Protein AF-0000000077934718 (afdb_homodimer)

InterPro domains:
  IPR017941 Rieske [2Fe-2S] iron-sulphur domain [PF00355] (10-84)
  IPR017941 Rieske [2Fe-2S] iron-sulphur domain [PS51296] (3-107)
  IPR036922 Rieske [2Fe-2S] iron-sulphur domain superfamily [G3DSA:2.102.10.10] (1-110)
  IPR036922 Rieske [2Fe-2S] iron-sulphur domain superfamily [SSF50022] (1-107)
  IPR053457 Sulredoxin-like [NF041174] (2-109)

pLDDT: mean 97.03, std 2.61, range [80.19, 98.81]

Sequence (220 aa):
MVWKRTIMAKALEKAGHASIKVDNSVVFVANIDGKLMGMDGVCSHARCILGELDKASMTVKCPCHHAVFDLNTGKMLEPPYVAPDAPKDKLGLKTIPVRENNGWIEVDVEMVWKRTIMAKALEKAGHASIKVDNSVVFVANIDGKLMGMDGVCSHARCILGELDKASMTVKCPCHHAVFDLNTGKMLEPPYVAPDAPKDKLGLKTIPVRENNGWIEVDVE

Radius of gyration: 16.62 Å; Cα contacts (8 Å, |Δi|>4): 568; chains: 2; bounding box: 41×44×32 Å

Structure (mmCIF, N/CA/C/O backbone):
data_AF-0000000077934718-model_v1
#
loop_
_entity.id
_entity.type
_entity.pdbx_description
1 polymer Sulredoxin
#
loop_
_atom_site.group_PDB
_atom_site.id
_atom_site.type_symbol
_atom_site.label_atom_id
_atom_site.label_alt_id
_atom_site.label_comp_id
_atom_site.label_asym_id
_atom_site.label_entity_id
_atom_site.label_seq_id
_atom_site.pdbx_PDB_ins_code
_atom_site.Cartn_x
_atom_site.Cartn_y
_atom_site.Cartn_z
_atom_site.occupancy
_atom_site.B_iso_or_equiv
_atom_site.auth_seq_id
_atom_site.auth_comp_id
_atom_site.auth_asym_id
_atom_site.auth_atom_id
_atom_site.pdbx_PDB_model_num
ATOM 1 N N . MET A 1 1 ? -19.125 6.918 -10.867 1 80.44 1 MET A N 1
ATOM 2 C CA . MET A 1 1 ? -18.344 5.961 -10.086 1 80.44 1 MET A CA 1
ATOM 3 C C . MET A 1 1 ? -17.547 5.043 -10.992 1 80.44 1 MET A C 1
ATOM 5 O O . MET A 1 1 ? -18.062 4.543 -12 1 80.44 1 MET A O 1
ATOM 9 N N . VAL A 1 2 ? -16.25 5.078 -10.789 1 93.31 2 VAL A N 1
ATOM 10 C CA . VAL A 1 2 ? -15.359 4.191 -11.531 1 93.31 2 VAL A CA 1
ATOM 11 C C . VAL A 1 2 ? -14.758 3.16 -10.578 1 93.31 2 VAL A C 1
ATOM 13 O O . VAL A 1 2 ? -13.797 3.453 -9.867 1 93.31 2 VAL A O 1
ATOM 16 N N . TRP A 1 3 ? -15.484 1.854 -10.531 1 96.31 3 TRP A N 1
ATOM 17 C CA . TRP A 1 3 ? -15.047 0.782 -9.648 1 96.31 3 TRP A CA 1
ATOM 18 C C . TRP A 1 3 ? -13.82 0.07 -10.219 1 96.31 3 TRP A C 1
ATOM 20 O O . TRP A 1 3 ? -13.82 -0.327 -11.383 1 96.31 3 TRP A O 1
ATOM 30 N N . LYS A 1 4 ? -12.836 -0.064 -9.484 1 98 4 LYS A N 1
ATOM 31 C CA . LYS A 1 4 ? -11.617 -0.759 -9.875 1 98 4 LYS A CA 1
ATOM 32 C C . LYS A 1 4 ? -11.336 -1.937 -8.945 1 98 4 LYS A C 1
ATOM 34 O O . LYS A 1 4 ? -11.391 -1.797 -7.723 1 98 4 LYS A O 1
ATOM 39 N N . ARG A 1 5 ? -11.07 -3.152 -9.523 1 97.44 5 ARG A N 1
ATOM 40 C CA . ARG A 1 5 ? -10.711 -4.328 -8.742 1 97.44 5 ARG A CA 1
ATOM 41 C C . ARG A 1 5 ? -9.312 -4.176 -8.141 1 97.44 5 ARG A C 1
ATOM 43 O O . ARG A 1 5 ? -8.406 -3.662 -8.789 1 97.44 5 ARG A O 1
ATOM 50 N N . THR A 1 6 ? -9.234 -4.648 -6.875 1 97.88 6 THR A N 1
ATOM 51 C CA . THR A 1 6 ? -7.945 -4.594 -6.195 1 97.88 6 THR A CA 1
ATOM 52 C C . THR A 1 6 ? -7.504 -5.988 -5.762 1 97.88 6 THR A C 1
ATOM 54 O O . THR A 1 6 ? -7.09 -6.801 -6.594 1 97.88 6 THR A O 1
ATOM 57 N N . ILE A 1 7 ? -7.656 -6.434 -4.52 1 97.69 7 ILE A N 1
ATOM 58 C CA . ILE A 1 7 ? -7.234 -7.738 -4.023 1 97.69 7 ILE A CA 1
ATOM 59 C C . ILE A 1 7 ? -8.461 -8.594 -3.721 1 97.69 7 ILE A C 1
ATOM 61 O O . ILE A 1 7 ? -9.586 -8.094 -3.701 1 97.69 7 ILE A O 1
ATOM 65 N N . MET A 1 8 ? -8.18 -9.828 -3.537 1 97.31 8 MET A N 1
ATOM 66 C CA . MET A 1 8 ? -9.273 -10.719 -3.164 1 97.31 8 MET A CA 1
ATOM 67 C C . MET A 1 8 ? -9.82 -10.359 -1.786 1 97.31 8 MET A C 1
ATOM 69 O O . MET A 1 8 ? -9.062 -9.977 -0.893 1 97.31 8 MET A O 1
ATOM 73 N N . ALA A 1 9 ? -11.047 -10.578 -1.63 1 97.56 9 ALA A N 1
ATOM 74 C CA . ALA A 1 9 ? -11.711 -10.297 -0.361 1 97.56 9 ALA A CA 1
ATOM 75 C C . ALA A 1 9 ? -11.117 -11.133 0.769 1 97.56 9 ALA A C 1
ATOM 77 O O . ALA A 1 9 ? -10.914 -10.633 1.879 1 97.56 9 ALA A O 1
ATOM 78 N N . LYS A 1 10 ? -10.875 -12.336 0.41 1 96.88 10 LYS A N 1
ATOM 79 C CA . LYS A 1 10 ? -10.32 -13.227 1.421 1 96.88 10 LYS A CA 1
ATOM 80 C C . LYS A 1 10 ? -8.945 -12.75 1.88 1 96.88 10 LYS A C 1
ATOM 82 O O . LYS A 1 10 ? -8.594 -12.891 3.053 1 96.88 10 LYS A O 1
ATOM 87 N N . ALA A 1 11 ? -8.242 -12.195 1.033 1 97 11 ALA A N 1
ATOM 88 C CA . ALA A 1 11 ? -6.926 -11.672 1.381 1 97 11 ALA A CA 1
ATOM 89 C C . ALA A 1 11 ? -7.043 -10.461 2.303 1 97 11 ALA A C 1
ATOM 91 O O . ALA A 1 11 ? -6.281 -10.328 3.264 1 97 11 ALA A O 1
ATOM 92 N N . LEU A 1 12 ? -7.934 -9.617 1.98 1 97.81 12 LEU A N 1
ATOM 93 C CA . LEU A 1 12 ? -8.133 -8.469 2.855 1 97.81 12 LEU A CA 1
ATOM 94 C C . LEU A 1 12 ? -8.617 -8.914 4.234 1 97.81 12 LEU A C 1
ATOM 96 O O . LEU A 1 12 ? -8.211 -8.336 5.25 1 97.81 12 LEU A O 1
ATOM 100 N N . GLU A 1 13 ? -9.594 -9.797 4.281 1 97.5 13 GLU A N 1
ATOM 101 C CA . GLU A 1 13 ? -10.055 -10.336 5.559 1 97.5 13 GLU A CA 1
ATOM 102 C C . GLU A 1 13 ? -8.883 -10.828 6.402 1 97.5 13 GLU A C 1
ATOM 104 O O . GLU A 1 13 ? -8.82 -10.547 7.602 1 97.5 13 GLU A O 1
ATOM 109 N N . LYS A 1 14 ? -7.953 -11.562 5.734 1 97.06 14 LYS A N 1
ATOM 110 C CA . LYS A 1 14 ? -6.793 -12.094 6.441 1 97.06 14 LYS A CA 1
ATOM 111 C C . LYS A 1 14 ? -5.855 -10.977 6.879 1 97.06 14 LYS A C 1
ATOM 113 O O . LYS A 1 14 ? -5.359 -10.977 8.008 1 97.06 14 LYS A O 1
ATOM 118 N N . ALA A 1 15 ? -5.602 -10.008 6.07 1 96.81 15 ALA A N 1
ATOM 119 C CA . ALA A 1 15 ? -4.668 -8.914 6.34 1 96.81 15 ALA A CA 1
ATOM 120 C C . ALA A 1 15 ? -5.266 -7.91 7.32 1 96.81 15 ALA A C 1
ATOM 122 O O . ALA A 1 15 ? -4.531 -7.215 8.031 1 96.81 15 ALA A O 1
ATOM 123 N N . GLY A 1 16 ? -6.648 -7.766 7.242 1 97.25 16 GLY A N 1
ATOM 124 C CA . GLY A 1 16 ? -7.336 -6.746 8.016 1 97.25 16 GLY A CA 1
ATOM 125 C C . GLY A 1 16 ? -7.395 -5.402 7.316 1 97.25 16 GLY A C 1
ATOM 126 O O . GLY A 1 16 ? -8.453 -4.766 7.273 1 97.25 16 GLY A O 1
ATOM 127 N N . HIS A 1 17 ? -6.289 -4.961 6.848 1 98.44 17 HIS A N 1
ATOM 128 C CA . HIS A 1 17 ? -6.234 -3.719 6.082 1 98.44 17 HIS A CA 1
ATOM 129 C C . HIS A 1 17 ? -5.039 -3.711 5.137 1 98.44 17 HIS A C 1
ATOM 131 O O . HIS A 1 17 ? -4.145 -4.555 5.246 1 98.44 17 HIS A O 1
ATOM 137 N N . ALA A 1 18 ? -5.109 -2.756 4.152 1 98.12 18 ALA A N 1
ATOM 138 C CA . ALA A 1 18 ? -4.027 -2.576 3.189 1 98.12 18 ALA A CA 1
ATOM 139 C C . ALA A 1 18 ? -4.141 -1.228 2.484 1 98.12 18 ALA A C 1
ATOM 141 O O . ALA A 1 18 ? -5.242 -0.702 2.307 1 98.12 18 ALA A O 1
ATOM 142 N N . SER A 1 19 ? -3 -0.634 2.182 1 98.81 19 SER A N 1
ATOM 143 C CA . SER A 1 19 ? -2.947 0.42 1.173 1 98.81 19 SER A CA 1
ATOM 144 C C . SER A 1 19 ? -2.578 -0.143 -0.195 1 98.81 19 SER A C 1
ATOM 146 O O . SER A 1 19 ? -1.639 -0.933 -0.315 1 98.81 19 SER A O 1
ATOM 148 N N . ILE A 1 20 ? -3.373 0.24 -1.231 1 98.69 20 ILE A N 1
ATOM 149 C CA . ILE A 1 20 ? -3.248 -0.365 -2.553 1 98.69 20 ILE A CA 1
ATOM 150 C C . ILE A 1 20 ? -3.16 0.729 -3.615 1 98.69 20 ILE A C 1
ATOM 152 O O . ILE A 1 20 ? -3.951 1.675 -3.607 1 98.69 20 ILE A O 1
ATOM 156 N N . LYS A 1 21 ? -2.145 0.644 -4.52 1 98.56 21 LYS A N 1
ATOM 157 C CA . LYS A 1 21 ? -2.053 1.552 -5.66 1 98.56 21 LYS A CA 1
ATOM 158 C C . LYS A 1 21 ? -3.117 1.231 -6.707 1 98.56 21 LYS A C 1
ATOM 160 O O . LYS A 1 21 ? -3.225 0.09 -7.16 1 98.56 21 LYS A O 1
ATOM 165 N N . VAL A 1 22 ? -3.914 2.115 -6.988 1 97.44 22 VAL A N 1
ATOM 166 C CA . VAL A 1 22 ? -4.953 2.021 -8.008 1 97.44 22 VAL A CA 1
ATOM 167 C C . VAL A 1 22 ? -4.828 3.191 -8.984 1 97.44 22 VAL A C 1
ATOM 169 O O . VAL A 1 22 ? -5.156 4.332 -8.641 1 97.44 22 VAL A O 1
ATOM 172 N N . ASP A 1 23 ? -4.309 2.846 -10.195 1 93.81 23 ASP A N 1
ATOM 173 C CA . ASP A 1 23 ? -3.982 3.881 -11.172 1 93.81 23 ASP A CA 1
ATOM 174 C C . ASP A 1 23 ? -3.021 4.91 -10.586 1 93.81 23 ASP A C 1
ATOM 176 O O . ASP A 1 23 ? -1.922 4.562 -10.148 1 93.81 23 ASP A O 1
ATOM 180 N N . ASN A 1 24 ? -3.393 6.156 -10.523 1 93.44 24 ASN A N 1
ATOM 181 C CA . ASN A 1 24 ? -2.477 7.172 -10.016 1 93.44 24 ASN A CA 1
ATOM 182 C C . ASN A 1 24 ? -2.781 7.527 -8.562 1 93.44 24 ASN A C 1
ATOM 184 O O . ASN A 1 24 ? -2.285 8.531 -8.047 1 93.44 24 ASN A O 1
ATOM 188 N N . SER A 1 25 ? -3.564 6.75 -7.906 1 95.44 25 SER A N 1
ATOM 189 C CA . SER A 1 25 ? -3.941 6.961 -6.512 1 95.44 25 SER A CA 1
ATOM 190 C C . SER A 1 25 ? -3.486 5.801 -5.637 1 95.44 25 SER A C 1
ATOM 192 O O . SER A 1 25 ? -3.018 4.781 -6.141 1 95.44 25 SER A O 1
ATOM 194 N N . VAL A 1 26 ? -3.492 6.047 -4.391 1 98.44 26 VAL A N 1
ATOM 195 C CA . VAL A 1 26 ? -3.342 5.004 -3.379 1 98.44 26 VAL A CA 1
ATOM 196 C C . VAL A 1 26 ? -4.559 5 -2.457 1 98.44 26 VAL A C 1
ATOM 198 O O . VAL A 1 26 ? -4.949 6.043 -1.927 1 98.44 26 VAL A O 1
ATOM 201 N N . VAL A 1 27 ? -5.211 3.85 -2.316 1 98.62 27 VAL A N 1
ATOM 202 C CA . VAL A 1 27 ? -6.402 3.736 -1.484 1 98.62 27 VAL A CA 1
ATOM 203 C C . VAL A 1 27 ? -6.113 2.844 -0.281 1 98.62 27 VAL A C 1
ATOM 205 O O . VAL A 1 27 ? -5.566 1.747 -0.433 1 98.62 27 VAL A O 1
ATOM 208 N N . PHE A 1 28 ? -6.367 3.328 0.882 1 98.75 28 PHE A N 1
ATOM 209 C CA . PHE A 1 28 ? -6.367 2.52 2.096 1 98.75 28 PHE A CA 1
ATOM 210 C C . PHE A 1 28 ? -7.703 1.806 2.271 1 98.75 28 PHE A C 1
ATOM 212 O O . PHE A 1 28 ? -8.758 2.441 2.262 1 98.75 28 PHE A O 1
ATOM 219 N N . VAL A 1 29 ? -7.691 0.467 2.373 1 98.69 29 VAL A N 1
ATOM 220 C CA . VAL A 1 29 ? -8.898 -0.332 2.582 1 98.69 29 VAL A CA 1
ATOM 221 C C . VAL A 1 29 ? -8.766 -1.139 3.873 1 98.69 29 VAL A C 1
ATOM 223 O O . VAL A 1 29 ? -7.664 -1.566 4.234 1 98.69 29 VAL A O 1
ATOM 226 N N . ALA A 1 30 ? -9.836 -1.337 4.543 1 98.69 30 ALA A N 1
ATOM 227 C CA . ALA A 1 30 ? -9.875 -2.113 5.777 1 98.69 30 ALA A CA 1
ATOM 228 C C . ALA A 1 30 ? -11.156 -2.945 5.859 1 98.69 30 ALA A C 1
ATOM 230 O O . ALA A 1 30 ? -12.195 -2.551 5.328 1 98.69 30 ALA A O 1
ATOM 231 N N . ASN A 1 31 ? -10.977 -4.129 6.344 1 98.19 31 ASN A N 1
ATOM 232 C CA . ASN A 1 31 ? -12.094 -4.957 6.777 1 98.19 31 ASN A CA 1
ATOM 233 C C . ASN A 1 31 ? -12.258 -4.934 8.297 1 98.19 31 ASN A C 1
ATOM 235 O O . ASN A 1 31 ? -11.461 -5.539 9.016 1 98.19 31 ASN A O 1
ATOM 239 N N . ILE A 1 32 ? -13.195 -4.164 8.727 1 97.19 32 ILE A N 1
ATOM 240 C CA . ILE A 1 32 ? -13.484 -4.066 10.148 1 97.19 32 ILE A CA 1
ATOM 241 C C . ILE A 1 32 ? -14.648 -4.988 10.5 1 97.19 32 ILE A C 1
ATOM 243 O O . ILE A 1 32 ? -15.812 -4.59 10.422 1 97.19 32 ILE A O 1
ATOM 247 N N . ASP A 1 33 ? -14.266 -6.207 10.922 1 95 33 ASP A N 1
ATOM 248 C CA . ASP A 1 33 ? -15.266 -7.203 11.297 1 95 33 ASP A CA 1
ATOM 249 C C . ASP A 1 33 ? -16.328 -7.34 10.211 1 95 33 ASP A C 1
ATOM 251 O O . ASP A 1 33 ? -17.531 -7.32 10.508 1 95 33 ASP A O 1
ATOM 255 N N . GLY A 1 34 ? -15.898 -7.324 8.984 1 95.69 34 GLY A N 1
ATOM 256 C CA . GLY A 1 34 ? -16.812 -7.527 7.871 1 95.69 34 GLY A CA 1
ATOM 257 C C . GLY A 1 34 ? -17.203 -6.234 7.184 1 95.69 34 GLY A C 1
ATOM 258 O O . GLY A 1 34 ? -17.734 -6.254 6.074 1 95.69 34 GLY A O 1
ATOM 259 N N . LYS A 1 35 ? -17.141 -5.219 7.855 1 97.31 35 LYS A N 1
ATOM 260 C CA . LYS A 1 35 ? -17.422 -3.924 7.234 1 97.31 35 LYS A CA 1
ATOM 261 C C . LYS A 1 35 ? -16.203 -3.424 6.453 1 97.31 35 LYS A C 1
ATOM 263 O O . LYS A 1 35 ? -15.117 -3.268 7.012 1 97.31 35 LYS A O 1
ATOM 268 N N . LEU A 1 36 ? -16.438 -3.104 5.203 1 98.5 36 LEU A N 1
ATOM 269 C CA . LEU A 1 36 ? -15.383 -2.631 4.32 1 98.5 36 LEU A CA 1
ATOM 270 C C . LEU A 1 36 ? -15.32 -1.106 4.32 1 98.5 36 LEU A C 1
ATOM 272 O O . LEU A 1 36 ? -16.328 -0.436 4.109 1 98.5 36 LEU A O 1
ATOM 276 N N . MET A 1 37 ? -14.188 -0.761 4.543 1 98.38 37 MET A N 1
ATOM 277 C CA . MET A 1 37 ? -13.961 0.68 4.594 1 98.38 37 MET A CA 1
ATOM 278 C C . MET A 1 37 ? -12.781 1.077 3.715 1 98.38 37 MET A C 1
ATOM 280 O O . MET A 1 37 ? -11.844 0.297 3.537 1 98.38 37 MET A O 1
ATOM 284 N N . GLY A 1 38 ? -12.922 2.361 3.201 1 98.31 38 GLY A N 1
ATOM 285 C CA . GLY A 1 38 ? -11.859 2.879 2.352 1 98.31 38 GLY A CA 1
ATOM 286 C C . GLY A 1 38 ? -11.68 4.383 2.473 1 98.31 38 GLY A C 1
ATOM 287 O O . GLY A 1 38 ? -12.641 5.113 2.697 1 98.31 38 GLY A O 1
ATOM 288 N N . MET A 1 39 ? -10.516 4.805 2.279 1 98.38 39 MET A N 1
ATOM 289 C CA . MET A 1 39 ? -10.188 6.223 2.227 1 98.38 39 MET A CA 1
ATOM 290 C C . MET A 1 39 ? -8.891 6.449 1.446 1 98.38 39 MET A C 1
ATOM 292 O O . MET A 1 39 ? -8.203 5.496 1.09 1 98.38 39 MET A O 1
ATOM 296 N N . ASP A 1 40 ? -8.656 7.785 1.118 1 98.31 40 ASP A N 1
ATOM 297 C CA . ASP A 1 40 ? -7.363 8.109 0.522 1 98.31 40 ASP A CA 1
ATOM 298 C C . ASP A 1 40 ? -6.215 7.602 1.389 1 98.31 40 ASP A C 1
ATOM 300 O O . ASP A 1 40 ? -6.203 7.816 2.602 1 98.31 40 ASP A O 1
ATOM 304 N N . GLY A 1 41 ? -5.273 6.863 0.772 1 98.56 41 GLY A N 1
ATOM 305 C CA . GLY A 1 41 ? -4.191 6.234 1.513 1 98.56 41 GLY A CA 1
ATOM 306 C C . GLY A 1 41 ? -2.961 7.113 1.637 1 98.56 41 GLY A C 1
ATOM 307 O O . GLY A 1 41 ? -1.97 6.719 2.256 1 98.56 41 GLY A O 1
ATOM 308 N N . VAL A 1 42 ? -2.938 8.359 1.05 1 98.69 42 VAL A N 1
ATOM 309 C CA . VAL A 1 42 ? -1.809 9.281 1.069 1 98.69 42 VAL A CA 1
ATOM 310 C C . VAL A 1 42 ? -2.064 10.391 2.086 1 98.69 42 VAL A C 1
ATOM 312 O O . VAL A 1 42 ? -3.029 11.148 1.956 1 98.69 42 VAL A O 1
ATOM 315 N N . CYS A 1 43 ? -1.261 10.453 3.08 1 98.56 43 CYS A N 1
ATOM 316 C CA . CYS A 1 43 ? -1.423 11.461 4.121 1 98.56 43 CYS A CA 1
ATOM 317 C C . CYS A 1 43 ? -1.288 12.867 3.541 1 98.56 43 CYS A C 1
ATOM 319 O O . CYS A 1 43 ? -0.353 13.148 2.789 1 98.56 43 CYS A O 1
ATOM 321 N N . SER A 1 44 ? -2.127 13.75 3.955 1 97.62 44 SER A N 1
ATOM 322 C CA . SER A 1 44 ? -2.219 15.102 3.41 1 97.62 44 SER A CA 1
ATOM 323 C C . SER A 1 44 ? -1.005 15.938 3.799 1 97.62 44 SER A C 1
ATOM 325 O O . SER A 1 44 ? -0.723 16.953 3.174 1 97.62 44 SER A O 1
ATOM 327 N N . HIS A 1 45 ? -0.281 15.531 4.711 1 95.5 45 HIS A N 1
ATOM 328 C CA . HIS A 1 45 ? 0.792 16.375 5.23 1 95.5 45 HIS A CA 1
ATOM 329 C C . HIS A 1 45 ? 2.057 16.234 4.387 1 95.5 45 HIS A C 1
ATOM 331 O O . HIS A 1 45 ? 2.588 17.234 3.891 1 95.5 45 HIS A O 1
ATOM 337 N N . ALA A 1 46 ? 2.535 15.07 4.215 1 95.44 46 ALA A N 1
ATOM 338 C CA . ALA A 1 46 ? 3.826 14.914 3.549 1 95.44 46 ALA A CA 1
ATOM 339 C C . ALA A 1 46 ? 3.811 13.727 2.588 1 95.44 46 ALA A C 1
ATOM 341 O O . ALA A 1 46 ? 4.863 13.188 2.24 1 95.44 46 ALA A O 1
ATOM 342 N N . ARG A 1 47 ? 2.602 13.211 2.27 1 97.69 47 ARG A N 1
ATOM 343 C CA . ARG A 1 47 ? 2.352 12.234 1.213 1 97.69 47 ARG A CA 1
ATOM 344 C C . ARG A 1 47 ? 2.91 10.867 1.587 1 97.69 47 ARG A C 1
ATOM 346 O O . ARG A 1 47 ? 3.176 10.039 0.713 1 97.69 47 ARG A O 1
ATOM 353 N N . CYS A 1 48 ? 3.176 10.711 2.895 1 98.25 48 CYS A N 1
ATOM 354 C CA . CYS A 1 48 ? 3.465 9.359 3.369 1 98.25 48 CYS A CA 1
ATOM 355 C C . CYS A 1 48 ? 2.223 8.484 3.309 1 98.25 48 CYS A C 1
ATOM 357 O O . CYS A 1 48 ? 1.104 8.969 3.48 1 98.25 48 CYS A O 1
ATOM 359 N N . ILE A 1 49 ? 2.416 7.227 3.037 1 98.75 49 ILE A N 1
ATOM 360 C CA . ILE A 1 49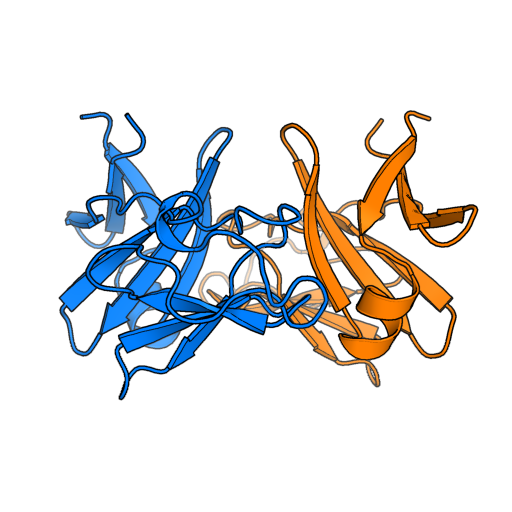 ? 1.303 6.293 2.889 1 98.75 49 ILE A CA 1
ATOM 361 C C . ILE A 1 49 ? 0.826 5.836 4.266 1 98.75 49 ILE A C 1
ATOM 363 O O . ILE A 1 49 ? 1.636 5.469 5.117 1 98.75 49 ILE A O 1
ATOM 367 N N . LEU A 1 50 ? -0.441 5.883 4.469 1 97.44 50 LEU A N 1
ATOM 368 C CA . LEU A 1 50 ? -1.052 5.453 5.723 1 97.44 50 LEU A CA 1
ATOM 369 C C . LEU A 1 50 ? -0.896 3.947 5.914 1 97.44 50 LEU A C 1
ATOM 371 O O . LEU A 1 50 ? -0.78 3.201 4.938 1 97.44 50 LEU A O 1
ATOM 375 N N . GLY A 1 51 ? -0.982 3.514 7.266 1 91.38 51 GLY A N 1
ATOM 376 C CA . GLY A 1 51 ? -0.84 2.07 7.367 1 91.38 51 GLY A CA 1
ATOM 377 C C . GLY A 1 51 ? -1.028 1.551 8.781 1 91.38 51 GLY A C 1
ATOM 378 O O . GLY A 1 51 ? -0.888 0.352 9.031 1 91.38 51 GLY A O 1
ATOM 379 N N . GLU A 1 52 ? -1.256 2.381 9.711 1 96.12 52 GLU A N 1
ATOM 380 C CA . GLU A 1 52 ? -1.392 1.905 11.086 1 96.12 52 GLU A CA 1
ATOM 381 C C . GLU A 1 52 ? -2.828 2.053 11.586 1 96.12 52 GLU A C 1
ATOM 383 O O . GLU A 1 52 ? -3.205 3.104 12.102 1 96.12 52 GLU A O 1
ATOM 388 N N . LEU A 1 53 ? -3.566 0.986 11.438 1 97.69 53 LEU A N 1
ATOM 389 C CA . LEU A 1 53 ? -4.977 0.962 11.812 1 97.69 53 LEU A CA 1
ATOM 390 C C . LEU A 1 53 ? -5.137 0.649 13.297 1 97.69 53 LEU A C 1
ATOM 392 O O . LEU A 1 53 ? -4.461 -0.235 13.828 1 97.69 53 LEU A O 1
ATOM 396 N N . ASP A 1 54 ? -5.934 1.391 13.977 1 97.88 54 ASP A N 1
ATOM 397 C CA . ASP A 1 54 ? -6.48 1.058 15.289 1 97.88 54 ASP A CA 1
ATOM 398 C C . ASP A 1 54 ? -7.977 0.773 15.203 1 97.88 54 ASP A C 1
ATOM 400 O O . ASP A 1 54 ? -8.789 1.699 15.133 1 97.88 54 ASP A O 1
ATOM 404 N N . LYS A 1 55 ? -8.289 -0.5 15.203 1 96.31 55 LYS A N 1
ATOM 405 C CA . LYS A 1 55 ? -9.672 -0.929 15.016 1 96.31 55 LYS A CA 1
ATOM 406 C C . LYS A 1 55 ? -10.562 -0.432 16.156 1 96.31 55 LYS A C 1
ATOM 408 O O . LYS A 1 55 ? -11.703 -0.036 15.93 1 96.31 55 LYS A O 1
ATOM 413 N N . ALA A 1 56 ? -10.117 -0.543 17.281 1 95.5 56 ALA A N 1
ATOM 414 C CA . ALA A 1 56 ? -10.906 -0.18 18.453 1 95.5 56 ALA A CA 1
ATOM 415 C C . ALA A 1 56 ? -11.367 1.275 18.375 1 95.5 56 ALA A C 1
ATOM 417 O O . ALA A 1 56 ? -12.523 1.585 18.656 1 95.5 56 ALA A O 1
ATOM 418 N N . SER A 1 57 ? -10.445 2.133 17.922 1 97.75 57 SER A N 1
ATOM 419 C CA . SER A 1 57 ? -10.781 3.553 17.875 1 97.75 57 SER A CA 1
ATOM 420 C 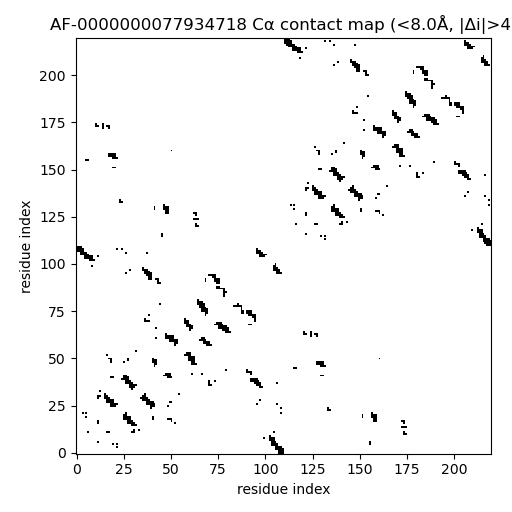C . SER A 1 57 ? -11.219 3.965 16.469 1 97.75 57 SER A C 1
ATOM 422 O O . SER A 1 57 ? -11.609 5.113 16.25 1 97.75 57 SER A O 1
ATOM 424 N N . MET A 1 58 ? -11.133 3.068 15.578 1 97.5 58 MET A N 1
ATOM 425 C CA . MET A 1 58 ? -11.5 3.332 14.188 1 97.5 58 MET A CA 1
ATOM 426 C C . MET A 1 58 ? -10.68 4.48 13.617 1 97.5 58 MET A C 1
ATOM 428 O O . MET A 1 58 ? -11.234 5.402 13.016 1 97.5 58 MET A O 1
ATOM 432 N N . THR A 1 59 ? -9.469 4.43 13.891 1 98.56 59 THR A N 1
ATOM 433 C CA . THR A 1 59 ? -8.562 5.453 13.383 1 98.56 59 THR A CA 1
ATOM 434 C C . THR A 1 59 ? -7.395 4.816 12.633 1 98.56 59 THR A C 1
ATOM 436 O O . THR A 1 59 ? -7.098 3.637 12.836 1 98.56 59 THR A O 1
ATOM 439 N N . VAL A 1 60 ? -6.824 5.613 11.719 1 98.56 60 VAL A N 1
ATOM 440 C CA . VAL A 1 60 ? -5.602 5.227 11.023 1 98.56 60 VAL A CA 1
ATOM 441 C C . VAL A 1 60 ? -4.539 6.305 11.211 1 98.56 60 VAL A C 1
ATOM 443 O O . VAL A 1 60 ? -4.82 7.496 11.07 1 98.56 60 VAL A O 1
ATOM 446 N N . LYS A 1 61 ? -3.432 5.887 11.547 1 98.38 61 LYS A N 1
ATOM 447 C CA . LYS A 1 61 ? -2.316 6.785 11.836 1 98.38 61 LYS A CA 1
ATOM 448 C C . LYS A 1 61 ? -1.246 6.695 10.75 1 98.38 61 LYS A C 1
ATOM 450 O O . LYS A 1 61 ? -0.956 5.609 10.25 1 98.38 61 LYS A O 1
ATOM 455 N N . CYS A 1 62 ? -0.68 7.855 10.367 1 98.06 62 CYS A N 1
ATOM 456 C CA . CYS A 1 62 ? 0.45 7.898 9.445 1 98.06 62 CYS A CA 1
ATOM 457 C C . CYS A 1 62 ? 1.752 7.566 10.164 1 98.06 62 CYS A C 1
ATOM 459 O O . CYS A 1 62 ? 2.057 8.148 11.203 1 98.06 62 CYS A O 1
ATOM 461 N N . PRO A 1 63 ? 2.523 6.68 9.602 1 95.56 63 PRO A N 1
ATOM 462 C CA . PRO A 1 63 ? 3.738 6.219 10.273 1 95.56 63 PRO A CA 1
ATOM 463 C C . PRO A 1 63 ? 4.848 7.266 10.266 1 95.56 63 PRO A C 1
ATOM 465 O O . PRO A 1 63 ? 5.824 7.145 11.016 1 95.56 63 PRO A O 1
ATOM 468 N N . CYS A 1 64 ? 4.812 8.258 9.453 1 96.25 64 CYS A N 1
ATOM 469 C CA . CYS A 1 64 ? 5.914 9.203 9.32 1 96.25 64 CYS A CA 1
ATOM 470 C C . CYS A 1 64 ? 5.879 10.242 10.445 1 96.25 64 CYS A C 1
ATOM 472 O O . CYS A 1 64 ? 6.828 10.344 11.227 1 96.25 64 CYS A O 1
ATOM 474 N N . HIS A 1 65 ? 4.746 11.023 10.57 1 97.5 65 HIS A N 1
ATOM 475 C CA . HIS A 1 65 ? 4.676 12.078 11.578 1 97.5 65 HIS A CA 1
ATOM 476 C C . HIS A 1 65 ? 3.477 11.883 12.5 1 97.5 65 HIS A C 1
ATOM 478 O O . HIS A 1 65 ? 3.137 12.781 13.273 1 97.5 65 HIS A O 1
ATOM 484 N N . HIS A 1 66 ? 2.74 10.797 12.344 1 98.19 66 HIS A N 1
ATOM 485 C CA . HIS A 1 66 ? 1.779 10.258 13.305 1 98.19 66 HIS A CA 1
ATOM 486 C C . HIS A 1 66 ? 0.482 11.062 13.289 1 98.19 66 HIS A C 1
ATOM 488 O O . HIS A 1 66 ? -0.202 11.156 14.312 1 98.19 66 HIS A O 1
ATOM 494 N N . ALA A 1 67 ? 0.182 11.742 12.211 1 98.5 67 ALA A N 1
ATOM 495 C CA . ALA A 1 67 ? -1.176 12.258 12.07 1 98.5 67 ALA A CA 1
ATOM 496 C C . ALA A 1 67 ? -2.205 11.133 12.141 1 98.5 67 ALA A C 1
ATOM 498 O O . ALA A 1 67 ? -1.966 10.031 11.641 1 98.5 67 ALA A O 1
ATOM 499 N N . VAL A 1 68 ? -3.322 11.461 12.781 1 98.69 68 VAL A N 1
ATOM 500 C CA . VAL A 1 68 ? -4.348 10.445 12.977 1 98.69 68 VAL A CA 1
ATOM 501 C C . VAL A 1 68 ? -5.633 10.867 12.273 1 98.69 68 VAL A C 1
ATOM 503 O O . VAL A 1 68 ? -6.07 12.016 12.391 1 98.69 68 VAL A O 1
ATOM 506 N N . PHE A 1 69 ? -6.246 9.984 11.5 1 98.81 69 PHE A N 1
ATOM 507 C CA . PHE A 1 69 ? -7.457 10.242 10.734 1 98.81 69 PHE A CA 1
ATOM 508 C C . PHE A 1 69 ? -8.594 9.336 11.18 1 98.81 69 PHE A C 1
ATOM 510 O O . PHE A 1 69 ? -8.359 8.172 11.523 1 98.81 69 PHE A O 1
ATOM 517 N N . ASP A 1 70 ? -9.719 9.75 11.227 1 98.69 70 ASP A N 1
ATOM 518 C CA . ASP A 1 70 ? -10.93 8.977 11.492 1 98.69 70 ASP A CA 1
ATOM 519 C C . ASP A 1 70 ? -11.312 8.133 10.273 1 98.69 70 ASP A C 1
ATOM 521 O O . ASP A 1 70 ? -11.469 8.656 9.172 1 98.69 70 ASP A O 1
ATOM 525 N N . LEU A 1 71 ? -11.445 6.941 10.531 1 97.75 71 LEU A N 1
ATOM 526 C CA . LEU A 1 71 ? -11.711 5.996 9.461 1 97.75 71 LEU A CA 1
ATOM 527 C C . LEU A 1 71 ? -13.109 6.199 8.883 1 97.75 71 LEU A C 1
ATOM 529 O O . LEU A 1 71 ? -13.344 5.945 7.703 1 97.75 71 LEU A O 1
ATOM 533 N N . ASN A 1 72 ? -14.047 6.531 9.617 1 97.38 72 ASN A N 1
ATOM 534 C CA . ASN A 1 72 ? -15.422 6.711 9.18 1 97.38 72 ASN A CA 1
ATOM 535 C C . ASN A 1 72 ? -15.586 7.98 8.344 1 97.38 72 ASN A C 1
ATOM 537 O O . ASN A 1 72 ? -16.359 8 7.379 1 97.38 72 ASN A O 1
ATOM 541 N N . THR A 1 73 ? -14.859 8.984 8.633 1 98.31 73 THR A N 1
ATOM 542 C CA . THR A 1 73 ? -15.172 10.281 8.039 1 98.31 73 THR A CA 1
ATOM 543 C C . THR A 1 73 ? -13.992 10.805 7.227 1 98.31 73 THR A C 1
ATOM 545 O O . THR A 1 73 ? -14.156 11.703 6.395 1 98.31 73 THR A O 1
ATOM 548 N N . GLY A 1 74 ? -12.805 10.367 7.527 1 98.31 74 GLY A N 1
ATOM 549 C CA . GLY A 1 74 ? -11.609 10.875 6.871 1 98.31 74 GLY A CA 1
ATOM 550 C C . GLY A 1 74 ? -11.023 12.094 7.559 1 98.31 74 GLY A C 1
ATOM 551 O O . GLY A 1 74 ? -9.945 12.555 7.191 1 98.31 74 GLY A O 1
ATOM 552 N N . LYS A 1 75 ? -11.719 12.617 8.648 1 98.56 75 LYS A N 1
ATOM 553 C CA . LYS A 1 75 ? -11.242 13.812 9.328 1 98.56 75 LYS A CA 1
ATOM 554 C C . LYS A 1 75 ? -9.922 13.547 10.047 1 98.56 75 LYS A C 1
ATOM 556 O O . LYS A 1 75 ? -9.734 12.477 10.633 1 98.56 75 LYS A O 1
ATOM 561 N N . MET A 1 76 ? -8.961 14.562 10.008 1 98.62 76 MET A N 1
ATOM 562 C CA . MET A 1 76 ? -7.754 14.484 10.82 1 98.62 76 MET A CA 1
ATOM 563 C C . MET A 1 76 ? -8.062 14.789 12.281 1 98.62 76 MET A C 1
ATOM 565 O O . MET A 1 76 ? -8.57 15.867 12.602 1 98.62 76 MET A O 1
ATOM 569 N N . LEU A 1 77 ? -7.852 13.883 13.117 1 98.44 77 LEU A N 1
ATOM 570 C CA . LEU A 1 77 ? -8.156 14.016 14.539 1 98.44 77 LEU A CA 1
ATOM 571 C C . LEU A 1 77 ? -6.953 14.555 15.305 1 98.44 77 LEU A C 1
ATOM 573 O O . LEU A 1 77 ? -7.109 15.242 16.312 1 98.44 77 LEU A O 1
ATOM 577 N N . GLU A 1 78 ? -5.766 14.172 14.961 1 98.44 78 GLU A N 1
ATOM 578 C CA . GLU A 1 78 ? -4.508 14.641 15.531 1 98.44 78 GLU A CA 1
ATOM 579 C C . GLU A 1 78 ? -3.535 15.078 14.438 1 98.44 78 GLU A C 1
ATOM 581 O O . GLU A 1 78 ? -3.303 14.344 13.477 1 98.44 78 GLU A O 1
ATOM 586 N N . PRO A 1 79 ? -3.033 16.266 14.57 1 97.75 79 PRO A N 1
ATOM 587 C CA . PRO A 1 79 ? -2.08 16.75 13.57 1 97.75 79 PRO A CA 1
ATOM 588 C C . PRO A 1 79 ? -0.724 16.062 13.664 1 97.75 79 PRO A C 1
ATOM 590 O O . PRO A 1 79 ? -0.44 15.375 14.648 1 97.75 79 PRO A O 1
ATOM 593 N N . PRO A 1 80 ? 0.083 16.188 12.562 1 97.81 80 PRO A N 1
ATOM 594 C CA . PRO A 1 80 ? 1.455 15.688 12.68 1 97.81 80 PRO A CA 1
ATOM 595 C C . PRO A 1 80 ? 2.217 16.312 13.844 1 97.81 80 PRO A C 1
ATOM 597 O O . PRO A 1 80 ? 2.045 17.5 14.125 1 97.81 80 PRO A O 1
ATOM 600 N N . TYR A 1 81 ? 3.057 15.445 14.461 1 96.5 81 TYR A N 1
ATOM 601 C CA . TYR A 1 81 ? 3.744 15.922 15.656 1 96.5 81 TYR A CA 1
ATOM 602 C C . TYR A 1 81 ? 4.723 17.047 15.312 1 96.5 81 TYR A C 1
ATOM 604 O O . TYR A 1 81 ? 5.121 17.812 16.188 1 96.5 81 TYR A O 1
ATOM 612 N N . VAL A 1 82 ? 5.125 17.109 14.062 1 94.75 82 VAL A N 1
ATOM 613 C CA . VAL A 1 82 ? 6.078 18.125 13.648 1 94.75 82 VAL A CA 1
ATOM 614 C C . VAL A 1 82 ? 5.332 19.422 13.297 1 94.75 82 VAL A C 1
ATOM 616 O O . VAL A 1 82 ? 5.949 20.438 13.016 1 94.75 82 VAL A O 1
ATOM 619 N N . ALA A 1 83 ? 4.059 19.359 13.18 1 95.5 83 ALA A N 1
ATOM 620 C CA . ALA A 1 83 ? 3.203 20.516 12.898 1 95.5 83 ALA A CA 1
ATOM 621 C C . ALA A 1 83 ? 1.941 20.484 13.75 1 95.5 83 ALA A C 1
ATOM 623 O O . ALA A 1 83 ? 0.829 20.406 13.227 1 95.5 83 ALA A O 1
ATOM 624 N N . PRO A 1 84 ? 2.18 20.75 15.016 1 95.31 84 PRO A N 1
ATOM 625 C CA . PRO A 1 84 ? 1.064 20.562 15.945 1 95.31 84 PRO A CA 1
ATOM 626 C C . PRO A 1 84 ? -0.058 21.578 15.734 1 95.31 84 PRO A C 1
ATOM 628 O O . PRO A 1 84 ? -1.199 21.328 16.125 1 95.31 84 PRO A O 1
ATOM 631 N N . ASP A 1 85 ? 0.177 22.609 15.109 1 96.19 85 ASP A N 1
ATOM 632 C CA . ASP A 1 85 ? -0.832 23.656 14.914 1 96.19 85 ASP A CA 1
ATOM 633 C C . ASP A 1 85 ? -1.447 23.562 13.523 1 96.19 85 ASP A C 1
ATOM 635 O O . ASP A 1 85 ? -2.146 24.484 13.086 1 96.19 85 ASP A O 1
ATOM 639 N N . ALA A 1 86 ? -1.19 22.547 12.766 1 95.75 86 ALA A N 1
ATOM 640 C CA . ALA A 1 86 ? -1.758 22.375 11.43 1 95.75 86 ALA A CA 1
ATOM 641 C C . ALA A 1 86 ? -3.281 22.453 11.469 1 95.75 86 ALA A C 1
ATOM 643 O O . ALA A 1 86 ? -3.912 21.953 12.398 1 95.75 86 ALA A O 1
ATOM 644 N N . PRO A 1 87 ? -3.91 23.094 10.664 1 96 87 PRO A N 1
ATOM 645 C CA . PRO A 1 87 ? -5.371 23.172 10.625 1 96 87 PRO A CA 1
ATOM 646 C C . PRO A 1 87 ? -6.027 21.844 10.258 1 96 87 PRO A C 1
ATOM 648 O O . PRO A 1 87 ? -6.32 21.594 9.086 1 96 87 PRO A O 1
ATOM 651 N N . LYS A 1 88 ? -6.32 21.1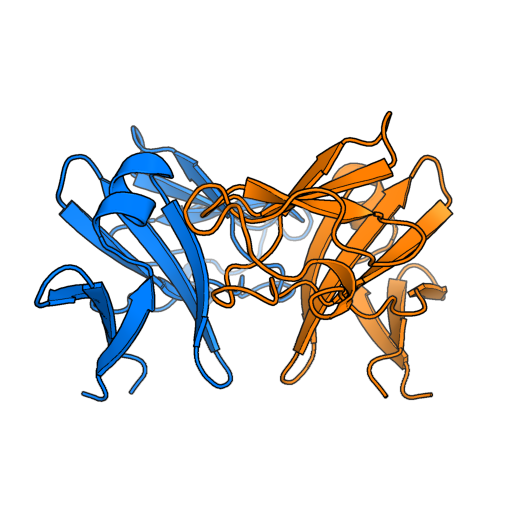56 11.125 1 95.12 88 LYS A N 1
ATOM 652 C CA . LYS A 1 88 ? -6.812 19.797 10.961 1 95.12 88 LYS A CA 1
ATOM 653 C C . LYS A 1 88 ? -8.086 19.766 10.125 1 95.12 88 LYS A C 1
ATOM 655 O O . LYS A 1 88 ? -8.289 18.844 9.328 1 95.12 88 LYS A O 1
ATOM 660 N N . ASP A 1 89 ? -8.883 20.781 10.281 1 94.88 89 ASP A N 1
ATOM 661 C CA . ASP A 1 89 ? -10.188 20.797 9.625 1 94.88 89 ASP A CA 1
ATOM 662 C C . ASP A 1 89 ? -10.039 20.875 8.109 1 94.88 89 ASP A C 1
ATOM 664 O O . ASP A 1 89 ? -10.977 20.578 7.367 1 94.88 89 ASP A O 1
ATOM 668 N N . LYS A 1 90 ? -8.867 21.234 7.664 1 96.81 90 LYS A N 1
ATOM 669 C CA . LYS A 1 90 ? -8.641 21.406 6.23 1 96.81 90 LYS A CA 1
ATOM 670 C C . LYS A 1 90 ? -7.742 20.297 5.684 1 96.81 90 LYS A C 1
ATOM 672 O O . LYS A 1 90 ? -7.43 20.281 4.488 1 96.81 90 LYS A O 1
ATOM 677 N N . LEU A 1 91 ? -7.391 19.406 6.516 1 97.38 91 LEU A N 1
ATOM 678 C CA . LEU A 1 91 ? -6.355 18.469 6.105 1 97.38 91 LEU A CA 1
ATOM 679 C C . LEU A 1 91 ? -6.852 17.031 6.223 1 97.38 91 LEU A C 1
ATOM 681 O O . LEU A 1 91 ? -6.047 16.094 6.309 1 97.38 91 LEU A O 1
ATOM 685 N N . GLY A 1 92 ? -8.172 16.891 6.184 1 98.31 92 GLY A N 1
ATOM 686 C CA . GLY A 1 92 ? -8.758 15.555 6.176 1 98.31 92 GLY A CA 1
ATOM 687 C C . GLY A 1 92 ? -8.547 14.82 4.867 1 98.31 92 GLY A C 1
ATOM 688 O O . GLY A 1 92 ? -8.031 15.398 3.904 1 98.31 92 GLY A O 1
ATOM 689 N N . LEU A 1 93 ? -8.883 13.609 4.875 1 98.56 93 LEU A N 1
ATOM 690 C CA . LEU A 1 93 ? -8.781 12.75 3.701 1 98.56 93 LEU A CA 1
ATOM 691 C C . LEU A 1 93 ? -10.156 12.32 3.223 1 98.56 93 LEU A C 1
ATOM 693 O O . LEU A 1 93 ? -11.07 12.125 4.035 1 98.56 93 LEU A O 1
ATOM 697 N N . LYS A 1 94 ? -10.273 12.086 1.973 1 97.5 94 LYS A N 1
ATOM 698 C CA . LYS A 1 94 ? -11.547 11.656 1.396 1 97.5 94 LYS A CA 1
ATOM 699 C C . LYS A 1 94 ? -11.789 10.172 1.658 1 97.5 94 LYS A C 1
ATOM 701 O O . LYS A 1 94 ? -10.891 9.344 1.479 1 97.5 94 LYS A O 1
ATOM 706 N N . THR A 1 95 ? -12.977 9.859 2.088 1 97.88 95 THR A N 1
ATOM 707 C CA . THR A 1 95 ? -13.375 8.461 2.139 1 97.88 95 THR A CA 1
ATOM 708 C C . THR A 1 95 ? -13.672 7.93 0.738 1 97.88 95 THR A C 1
ATOM 710 O O . THR A 1 95 ? -14.07 8.688 -0.148 1 97.88 95 THR A O 1
ATOM 713 N N . ILE A 1 96 ? -13.484 6.711 0.516 1 98.25 96 ILE A N 1
ATOM 714 C CA . ILE A 1 96 ? -13.656 6.059 -0.779 1 98.25 96 ILE A CA 1
ATOM 715 C C . ILE A 1 96 ? -14.57 4.844 -0.629 1 98.25 96 ILE A C 1
ATOM 717 O O . ILE A 1 96 ? -14.305 3.959 0.186 1 98.25 96 ILE A O 1
ATOM 721 N N . PRO A 1 97 ? -15.641 4.77 -1.38 1 97.88 97 PRO A N 1
ATOM 722 C CA . PRO A 1 97 ? -16.5 3.586 -1.298 1 97.88 97 PRO A CA 1
ATOM 723 C C . PRO A 1 97 ? -15.773 2.297 -1.662 1 97.88 97 PRO A C 1
ATOM 725 O O . PRO A 1 97 ? -14.984 2.275 -2.613 1 97.88 97 PRO A O 1
ATOM 728 N N . VAL A 1 98 ? -15.969 1.31 -0.892 1 98.56 98 VAL A N 1
ATOM 729 C CA . VAL A 1 98 ? -15.406 -0.026 -1.068 1 98.56 98 VAL A CA 1
ATOM 730 C C . VAL A 1 98 ? -16.531 -1.062 -1.06 1 98.56 98 VAL A C 1
ATOM 732 O O . VAL A 1 98 ? -17.453 -0.971 -0.256 1 98.56 98 VAL A O 1
ATOM 735 N N . ARG A 1 99 ? -16.375 -2.078 -1.92 1 98.25 99 ARG A N 1
ATOM 736 C CA . ARG A 1 99 ? -17.328 -3.188 -1.922 1 98.25 99 ARG A CA 1
ATOM 737 C C . ARG A 1 99 ? -16.641 -4.5 -2.268 1 98.25 99 ARG A C 1
ATOM 739 O O . ARG A 1 99 ? -15.5 -4.5 -2.752 1 98.25 99 ARG A O 1
ATOM 746 N N . GLU A 1 100 ? -17.25 -5.523 -1.844 1 98.19 100 GLU A N 1
ATOM 747 C CA . GLU A 1 100 ? -16.875 -6.836 -2.357 1 98.19 100 GLU A CA 1
ATOM 748 C C . GLU A 1 100 ? -17.75 -7.246 -3.533 1 98.19 100 GLU A C 1
ATOM 750 O O . GLU A 1 100 ? -18.984 -7.145 -3.461 1 98.19 100 GLU A O 1
ATOM 755 N N . ASN A 1 101 ? -17.156 -7.527 -4.586 1 97.69 101 ASN A N 1
ATOM 756 C CA . ASN A 1 101 ? -17.844 -7.988 -5.781 1 97.69 101 ASN A CA 1
ATOM 757 C C . ASN A 1 101 ? -17.234 -9.273 -6.324 1 97.69 101 ASN A C 1
ATOM 759 O O . ASN A 1 101 ? -16.094 -9.273 -6.805 1 97.69 101 ASN A O 1
ATOM 763 N N . ASN A 1 102 ? -17.891 -10.422 -6.219 1 97.56 102 ASN A N 1
ATOM 764 C CA . ASN A 1 102 ? -17.469 -11.727 -6.711 1 97.56 102 ASN A CA 1
ATOM 765 C C . ASN A 1 102 ? -16.094 -12.102 -6.168 1 97.56 102 ASN A C 1
ATOM 767 O O . ASN A 1 102 ? -15.211 -12.523 -6.922 1 97.56 102 ASN A O 1
ATOM 771 N N . GLY A 1 103 ? -15.922 -11.891 -5.02 1 97.69 103 GLY A N 1
ATOM 772 C CA . GLY A 1 103 ? -14.734 -12.344 -4.309 1 97.69 103 GLY A CA 1
ATOM 773 C C . GLY A 1 103 ? -13.578 -11.367 -4.387 1 97.69 103 GLY A C 1
ATOM 774 O O . GLY A 1 103 ? -12.5 -11.625 -3.855 1 97.69 103 GLY A O 1
ATOM 775 N N . TRP A 1 104 ? -13.914 -10.258 -4.965 1 98 104 TRP A N 1
ATOM 776 C CA . TRP A 1 104 ? -12.875 -9.25 -5.121 1 98 104 TRP A CA 1
ATOM 777 C C . TRP A 1 104 ? -13.25 -7.961 -4.398 1 98 104 TRP A C 1
ATOM 779 O O . TRP A 1 104 ? -14.422 -7.574 -4.383 1 98 104 TRP A O 1
ATOM 789 N N . ILE A 1 105 ? -12.219 -7.293 -3.811 1 98.62 105 ILE A N 1
ATOM 790 C CA . ILE A 1 105 ? -12.383 -5.949 -3.273 1 98.62 105 ILE A CA 1
ATOM 791 C C . ILE A 1 105 ? -12.297 -4.926 -4.406 1 98.62 105 ILE A C 1
ATOM 793 O O . ILE A 1 105 ? -11.336 -4.938 -5.184 1 98.62 105 ILE A O 1
ATOM 797 N N . GLU A 1 106 ? -13.359 -4.16 -4.496 1 98.44 106 GLU A N 1
ATOM 798 C CA . GLU A 1 106 ? -13.359 -3.076 -5.473 1 98.44 106 GLU A CA 1
ATOM 799 C C . GLU A 1 106 ? -13.508 -1.718 -4.793 1 98.44 106 GLU A C 1
ATOM 801 O O . GLU A 1 106 ? -14.203 -1.599 -3.781 1 98.44 106 GLU A O 1
ATOM 806 N N . VAL A 1 107 ? -12.773 -0.718 -5.344 1 98.62 107 VAL A N 1
ATOM 807 C CA . VAL A 1 107 ? -12.836 0.636 -4.809 1 98.62 107 VAL A CA 1
ATOM 808 C C . VAL A 1 107 ? -13.312 1.601 -5.891 1 98.62 107 VAL A C 1
ATOM 810 O O . VAL A 1 107 ? -13.047 1.39 -7.078 1 98.62 107 VAL A O 1
ATOM 813 N N . ASP A 1 108 ? -13.992 2.631 -5.508 1 97.94 108 ASP A N 1
ATOM 814 C CA . ASP A 1 108 ? -14.477 3.648 -6.438 1 97.94 108 ASP A CA 1
ATOM 815 C C . ASP A 1 108 ? -13.555 4.867 -6.445 1 97.94 108 ASP A C 1
ATOM 817 O O . ASP A 1 108 ? -13.648 5.73 -5.574 1 97.94 108 ASP A O 1
ATOM 821 N N . VAL A 1 109 ? -12.609 4.918 -7.516 1 92.75 109 VAL A N 1
ATOM 822 C CA . VAL A 1 109 ? -11.617 5.984 -7.547 1 92.75 109 VAL A CA 1
ATOM 823 C C . VAL A 1 109 ? -12.023 7.043 -8.57 1 92.75 109 VAL A C 1
ATOM 825 O O . VAL A 1 109 ? -11.164 7.672 -9.195 1 92.75 109 VAL A O 1
ATOM 828 N N . GLU A 1 110 ? -13.305 7.535 -8.68 1 81.75 110 GLU A N 1
ATOM 829 C CA . GLU A 1 110 ? -13.781 8.594 -9.562 1 81.75 110 GLU A CA 1
ATOM 830 C C . GLU A 1 110 ? -13.211 9.953 -9.148 1 81.75 110 GLU A C 1
ATOM 832 O O . GLU A 1 110 ? -12.938 10.18 -7.969 1 81.75 110 GLU A O 1
ATOM 837 N N . MET B 1 1 ? 18.797 11.461 -13.914 1 80.19 1 MET B N 1
ATOM 838 C CA . MET B 1 1 ? 18.312 11.352 -12.547 1 80.19 1 MET B CA 1
ATOM 839 C C . MET B 1 1 ? 17.422 12.539 -12.188 1 80.19 1 MET B C 1
ATOM 841 O O . MET B 1 1 ? 17.75 13.688 -12.492 1 80.19 1 MET B O 1
ATOM 845 N N . VAL B 1 2 ? 16.219 12.25 -11.781 1 92.81 2 VAL B N 1
ATOM 846 C CA . VAL B 1 2 ? 15.281 13.281 -11.336 1 92.81 2 VAL B CA 1
ATOM 847 C C . VAL B 1 2 ? 15.008 13.125 -9.844 1 92.81 2 VAL B C 1
ATOM 849 O O . VAL B 1 2 ? 14.195 12.281 -9.445 1 92.81 2 VAL B O 1
ATOM 852 N N . TRP B 1 3 ? 15.883 13.969 -9.008 1 95.5 3 TRP B N 1
ATOM 853 C CA . TRP B 1 3 ? 15.766 13.898 -7.559 1 95.5 3 TRP B CA 1
ATOM 854 C C . TRP B 1 3 ? 14.531 14.664 -7.074 1 95.5 3 TRP B C 1
ATOM 856 O O . TRP B 1 3 ? 14.32 15.812 -7.453 1 95.5 3 TRP B O 1
ATOM 866 N N . LYS B 1 4 ? 13.781 14.07 -6.254 1 97.69 4 LYS B N 1
ATOM 867 C CA . LYS B 1 4 ? 12.578 14.672 -5.676 1 97.69 4 LYS B CA 1
ATOM 868 C C . LYS B 1 4 ? 12.641 14.648 -4.148 1 97.69 4 LYS B C 1
ATOM 870 O O . LYS B 1 4 ? 12.945 13.617 -3.547 1 97.69 4 LYS B O 1
ATOM 875 N N . ARG B 1 5 ? 12.414 15.82 -3.541 1 97.38 5 ARG B N 1
ATOM 876 C CA . ARG B 1 5 ? 12.359 15.914 -2.086 1 97.38 5 ARG B CA 1
ATOM 877 C C . ARG B 1 5 ? 11.117 15.211 -1.541 1 97.38 5 ARG B C 1
ATOM 879 O O . ARG B 1 5 ? 10.039 15.305 -2.125 1 97.38 5 ARG B O 1
ATOM 886 N N . THR B 1 6 ? 11.281 14.539 -0.35 1 97.88 6 THR B N 1
ATOM 887 C CA . THR B 1 6 ? 10.172 13.844 0.3 1 97.88 6 THR B CA 1
ATOM 888 C C . THR B 1 6 ? 9.992 14.336 1.733 1 97.88 6 THR B C 1
ATOM 890 O O . THR B 1 6 ? 9.516 15.453 1.958 1 97.88 6 THR B O 1
ATOM 893 N N . ILE B 1 7 ? 10.477 13.656 2.783 1 97.5 7 ILE B N 1
ATOM 894 C CA . ILE B 1 7 ? 10.32 14.039 4.18 1 97.5 7 ILE B CA 1
ATOM 895 C C . ILE B 1 7 ? 11.672 14.469 4.754 1 97.5 7 ILE B C 1
ATOM 897 O O . ILE B 1 7 ? 12.719 14.242 4.137 1 97.5 7 ILE B O 1
ATOM 901 N N . MET B 1 8 ? 11.578 15.055 5.957 1 96.94 8 MET B N 1
ATOM 902 C CA . MET B 1 8 ? 12.82 15.438 6.629 1 96.94 8 MET B CA 1
ATOM 903 C C . MET B 1 8 ? 13.609 14.203 7.051 1 96.94 8 MET B C 1
ATOM 905 O O . MET B 1 8 ? 13.031 13.195 7.457 1 96.94 8 MET B O 1
ATOM 909 N N . ALA B 1 9 ? 14.859 14.383 6.941 1 97.06 9 ALA B N 1
ATOM 910 C CA . ALA B 1 9 ? 15.75 13.297 7.336 1 97.06 9 ALA B CA 1
ATOM 911 C C . ALA B 1 9 ? 15.508 12.891 8.781 1 97.06 9 ALA B C 1
ATOM 913 O O . ALA B 1 9 ? 15.5 11.695 9.109 1 97.06 9 ALA B O 1
ATOM 914 N N . LYS B 1 10 ? 15.297 13.828 9.578 1 96.94 10 LYS B N 1
ATOM 915 C CA . LYS B 1 10 ? 15.07 13.539 10.992 1 96.94 10 LYS B CA 1
ATOM 916 C C . LYS B 1 10 ? 13.789 12.742 11.195 1 96.94 10 LYS B C 1
ATOM 918 O O . LYS B 1 10 ? 13.719 11.883 12.07 1 96.94 10 LYS B O 1
ATOM 923 N N . ALA B 1 11 ? 12.852 13.008 10.469 1 96.69 11 ALA B N 1
ATOM 924 C CA . ALA B 1 11 ? 11.594 12.273 10.555 1 96.69 11 ALA B CA 1
ATOM 925 C C . ALA B 1 11 ? 11.781 10.812 10.141 1 96.69 11 ALA B C 1
ATOM 927 O O . ALA B 1 11 ? 11.234 9.906 10.766 1 96.69 11 ALA B O 1
ATOM 928 N N . LEU B 1 12 ? 12.516 10.625 9.023 1 97.62 12 LEU B N 1
ATOM 929 C CA . LEU B 1 12 ? 12.781 9.25 8.609 1 97.62 12 LEU B CA 1
ATOM 930 C C . LEU B 1 12 ? 13.602 8.516 9.664 1 97.62 12 LEU B C 1
ATOM 932 O O . LEU B 1 12 ? 13.383 7.328 9.914 1 97.62 12 LEU B O 1
ATOM 936 N N . GLU B 1 13 ? 14.602 9.156 10.195 1 97.38 13 GLU B N 1
ATOM 937 C CA . GLU B 1 13 ? 15.383 8.547 11.266 1 97.38 13 GLU B CA 1
ATOM 938 C C . GLU B 1 13 ? 14.492 8.078 12.414 1 97.38 13 GLU B C 1
ATOM 940 O O . GLU B 1 13 ? 14.648 6.969 12.922 1 97.38 13 GLU B O 1
ATOM 945 N N . LYS B 1 14 ? 13.531 8.906 12.805 1 96.94 14 LYS B N 1
ATOM 946 C CA . LYS B 1 14 ? 12.609 8.57 13.883 1 96.94 14 LYS B CA 1
ATOM 947 C C . LYS B 1 14 ? 11.68 7.434 13.477 1 96.94 14 LYS B C 1
ATOM 949 O O . LYS B 1 14 ? 11.438 6.504 14.25 1 96.94 14 LYS B O 1
ATOM 954 N N . ALA B 1 15 ? 11.188 7.48 12.266 1 96.62 15 ALA B N 1
ATOM 955 C CA . ALA B 1 15 ? 10.227 6.492 11.789 1 96.62 15 ALA B CA 1
ATOM 956 C C . ALA B 1 15 ? 10.914 5.172 11.453 1 96.62 15 ALA B C 1
ATOM 958 O O . ALA B 1 15 ? 10.289 4.109 11.5 1 96.62 15 ALA B O 1
ATOM 959 N N . GLY B 1 16 ? 12.18 5.273 11.023 1 97.19 16 GLY B N 1
ATOM 960 C CA . GLY B 1 16 ? 12.906 4.113 10.547 1 97.19 16 GLY B CA 1
ATOM 961 C C . GLY B 1 16 ? 12.672 3.824 9.078 1 97.19 16 GLY B C 1
ATOM 962 O O . GLY B 1 16 ? 13.617 3.576 8.328 1 97.19 16 GLY B O 1
ATOM 963 N N . HIS B 1 17 ? 11.492 3.803 8.656 1 98.38 17 HIS B N 1
ATOM 964 C CA . HIS B 1 17 ? 11.133 3.613 7.25 1 98.38 17 HIS B CA 1
ATOM 965 C C . HIS B 1 17 ? 9.766 4.215 6.941 1 98.38 17 HIS B C 1
ATOM 967 O O . HIS B 1 17 ? 9.016 4.559 7.855 1 98.38 17 HIS B O 1
ATOM 973 N N . ALA B 1 18 ? 9.516 4.395 5.641 1 97.94 18 ALA B N 1
ATOM 974 C CA . ALA B 1 18 ? 8.234 4.914 5.172 1 97.94 18 ALA B CA 1
ATOM 975 C C . ALA B 1 18 ? 8.047 4.645 3.68 1 97.94 18 ALA B C 1
ATOM 977 O O . ALA B 1 18 ? 9.023 4.586 2.926 1 97.94 18 ALA B O 1
ATOM 978 N N . SER B 1 19 ? 6.816 4.34 3.254 1 98.75 19 SER B N 1
ATOM 979 C CA . SER B 1 19 ? 6.438 4.465 1.851 1 98.75 19 SER B CA 1
ATOM 980 C C . SER B 1 19 ? 5.848 5.84 1.557 1 98.75 19 SER B C 1
ATOM 982 O O . SER B 1 19 ? 4.996 6.328 2.301 1 98.75 19 SER B O 1
ATOM 984 N N . ILE B 1 20 ? 6.332 6.488 0.473 1 98.62 20 ILE B N 1
ATOM 985 C CA . ILE B 1 20 ? 5.996 7.879 0.181 1 98.62 20 ILE B CA 1
ATOM 986 C C . ILE B 1 20 ? 5.562 8.008 -1.278 1 98.62 20 ILE B C 1
ATOM 988 O O . ILE B 1 20 ? 6.23 7.492 -2.178 1 98.62 20 ILE B O 1
ATOM 992 N N . LYS B 1 21 ? 4.402 8.648 -1.493 1 98.56 21 LYS B N 1
ATOM 993 C CA . LYS B 1 21 ? 3.967 8.953 -2.854 1 98.56 21 LYS B CA 1
ATOM 994 C C . LYS B 1 21 ? 4.801 10.078 -3.457 1 98.56 21 LYS B C 1
ATOM 996 O O . LYS B 1 21 ? 4.922 11.156 -2.867 1 98.56 21 LYS B O 1
ATOM 1001 N N . 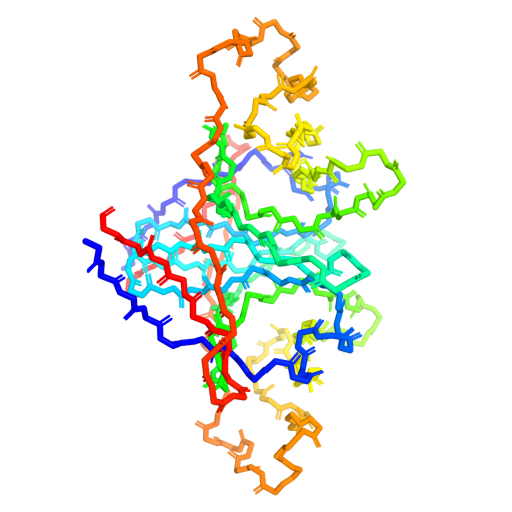VAL B 1 22 ? 5.453 9.828 -4.527 1 97.25 22 VAL B N 1
ATOM 1002 C CA . VAL B 1 22 ? 6.246 10.789 -5.289 1 97.25 22 VAL B CA 1
ATOM 1003 C C . VAL B 1 22 ? 5.789 10.797 -6.746 1 97.25 22 VAL B C 1
ATOM 1005 O O . VAL B 1 22 ? 6.059 9.859 -7.492 1 97.25 22 VAL B O 1
ATOM 1008 N N . ASP B 1 23 ? 5.039 11.914 -7.062 1 93.81 23 ASP B N 1
ATOM 1009 C CA . ASP B 1 23 ? 4.398 11.984 -8.375 1 93.81 23 ASP B CA 1
ATOM 1010 C C . ASP B 1 23 ? 3.48 10.789 -8.602 1 93.81 23 ASP B C 1
ATOM 1012 O O . ASP B 1 23 ? 2.547 10.555 -7.832 1 93.81 23 ASP B O 1
ATOM 1016 N N . ASN B 1 24 ? 3.719 9.992 -9.648 1 93.5 24 ASN B N 1
ATOM 1017 C CA . ASN B 1 24 ? 2.838 8.867 -9.93 1 93.5 24 ASN B CA 1
ATOM 1018 C C . ASN B 1 24 ? 3.418 7.551 -9.414 1 93.5 24 ASN B C 1
ATOM 1020 O O . ASN B 1 24 ? 2.953 6.473 -9.781 1 93.5 24 ASN B O 1
ATOM 1024 N N . SER B 1 25 ? 4.402 7.637 -8.594 1 95 25 SER B N 1
ATOM 1025 C CA 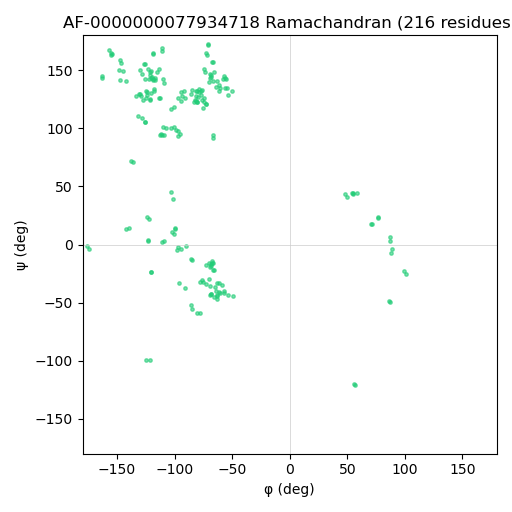. SER B 1 25 ? 5.047 6.461 -8.016 1 95 25 SER B CA 1
ATOM 1026 C C . SER B 1 25 ? 4.926 6.453 -6.496 1 95 25 SER B C 1
ATOM 1028 O O . SER B 1 25 ? 4.477 7.43 -5.898 1 95 25 SER B O 1
ATOM 1030 N N . VAL B 1 26 ? 5.188 5.312 -5.934 1 98.38 26 VAL B N 1
ATOM 1031 C CA . VAL B 1 26 ? 5.371 5.164 -4.492 1 98.38 26 VAL B CA 1
ATOM 1032 C C . VAL B 1 26 ? 6.754 4.582 -4.207 1 98.38 26 VAL B C 1
ATOM 1034 O O . VAL B 1 26 ? 7.137 3.562 -4.781 1 98.38 26 VAL B O 1
ATOM 1037 N N . VAL B 1 27 ? 7.504 5.281 -3.402 1 98.56 27 VAL B N 1
ATOM 1038 C CA . VAL B 1 27 ? 8.852 4.836 -3.076 1 98.56 27 VAL B CA 1
ATOM 1039 C C . VAL B 1 27 ? 8.93 4.438 -1.604 1 98.56 27 VAL B C 1
ATOM 1041 O O . VAL B 1 27 ? 8.492 5.191 -0.73 1 98.56 27 VAL B O 1
ATOM 1044 N N . PHE B 1 28 ? 9.383 3.23 -1.339 1 98.75 28 PHE B N 1
ATOM 1045 C CA . PHE B 1 28 ? 9.742 2.789 0.005 1 98.75 28 PHE B CA 1
ATOM 1046 C C . PHE B 1 28 ? 11.141 3.25 0.372 1 98.75 28 PHE B C 1
ATOM 1048 O O . PHE B 1 28 ? 12.102 2.986 -0.358 1 98.75 28 PHE B O 1
ATOM 1055 N N . VAL B 1 29 ? 11.289 3.963 1.461 1 98.69 29 VAL B N 1
ATOM 1056 C CA . VAL B 1 29 ? 12.586 4.426 1.944 1 98.69 29 VAL B CA 1
ATOM 1057 C C . VAL B 1 29 ? 12.82 3.926 3.367 1 98.69 29 VAL B C 1
ATOM 1059 O O . VAL B 1 29 ? 11.875 3.797 4.148 1 98.69 29 VAL B O 1
ATOM 1062 N N . ALA B 1 30 ? 14.031 3.729 3.723 1 98.69 30 ALA B N 1
ATOM 1063 C CA . ALA B 1 30 ? 14.422 3.258 5.047 1 98.69 30 ALA B CA 1
ATOM 1064 C C . ALA B 1 30 ? 15.773 3.85 5.461 1 98.69 30 ALA B C 1
ATOM 1066 O O . ALA B 1 30 ? 16.625 4.121 4.613 1 98.69 30 ALA B O 1
ATOM 1067 N N . ASN B 1 31 ? 15.859 4.156 6.66 1 98.12 31 ASN B N 1
ATOM 1068 C CA . ASN B 1 31 ? 17.125 4.449 7.316 1 98.12 31 ASN B CA 1
ATOM 1069 C C . ASN B 1 31 ? 17.594 3.279 8.172 1 98.12 31 ASN B C 1
ATOM 1071 O O . ASN B 1 31 ? 17.047 3.027 9.242 1 98.12 31 ASN B O 1
ATOM 1075 N N . ILE B 1 32 ? 18.484 2.541 7.637 1 97.25 32 ILE B N 1
AT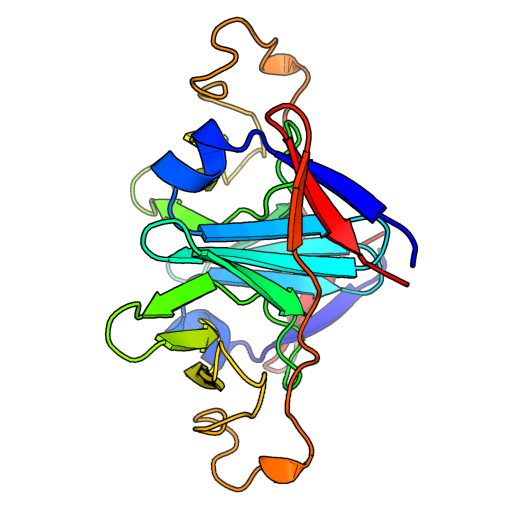OM 1076 C CA . ILE B 1 32 ? 19.062 1.405 8.352 1 97.25 32 ILE B CA 1
ATOM 1077 C C . ILE B 1 32 ? 20.359 1.822 9.023 1 97.25 32 ILE B C 1
ATOM 1079 O O . ILE B 1 32 ? 21.438 1.749 8.422 1 97.25 32 ILE B O 1
ATOM 1083 N N . ASP B 1 33 ? 20.219 2.195 10.312 1 94.5 33 ASP B N 1
ATOM 1084 C CA . ASP B 1 33 ? 21.375 2.631 11.086 1 94.5 33 ASP B CA 1
ATOM 1085 C C . ASP B 1 33 ? 22.203 3.658 10.32 1 94.5 33 ASP B C 1
ATOM 1087 O O . ASP B 1 33 ? 23.422 3.535 10.227 1 94.5 33 ASP B O 1
ATOM 1091 N N . GLY B 1 34 ? 21.547 4.609 9.68 1 95.25 34 GLY B N 1
ATOM 1092 C CA . GLY B 1 34 ? 22.219 5.695 8.977 1 95.25 34 GLY B CA 1
ATOM 1093 C C . GLY B 1 34 ? 22.312 5.469 7.484 1 95.25 34 GLY B C 1
ATOM 1094 O O . GLY B 1 34 ? 22.609 6.398 6.727 1 95.25 34 GLY B O 1
ATOM 1095 N N . LYS B 1 35 ? 22.25 4.309 7.047 1 97.44 35 LYS B N 1
ATOM 1096 C CA . LYS B 1 35 ? 22.25 4.008 5.617 1 97.44 35 LYS B CA 1
ATOM 1097 C C . LYS B 1 35 ? 20.844 4.18 5.031 1 97.44 35 LYS B C 1
ATOM 1099 O O . LYS B 1 35 ? 19.891 3.539 5.484 1 97.44 35 LYS B O 1
ATOM 1104 N N . LEU B 1 36 ? 20.812 5.031 4.039 1 98.06 36 LEU B N 1
ATOM 1105 C CA . LEU B 1 36 ? 19.547 5.312 3.389 1 98.06 36 LEU B CA 1
ATOM 1106 C C . LEU B 1 36 ? 19.312 4.367 2.217 1 98.06 36 LEU B C 1
ATOM 1108 O O . LEU B 1 36 ? 20.172 4.227 1.346 1 98.06 36 LEU B O 1
ATOM 1112 N N . MET B 1 37 ? 18.172 3.709 2.225 1 98.5 37 MET B N 1
ATOM 1113 C CA . MET B 1 37 ? 17.812 2.752 1.183 1 98.5 37 MET B CA 1
ATOM 1114 C C . MET B 1 37 ? 16.438 3.061 0.614 1 98.5 37 MET B C 1
ATOM 1116 O O . MET B 1 37 ? 15.562 3.58 1.321 1 98.5 37 MET B O 1
ATOM 1120 N N . GLY B 1 38 ? 16.359 2.766 -0.643 1 98.19 38 GLY B N 1
ATOM 1121 C CA . GLY B 1 38 ? 15.086 2.986 -1.312 1 98.19 38 GLY B CA 1
ATOM 1122 C C . GLY B 1 38 ? 14.781 1.944 -2.369 1 98.19 38 GLY B C 1
ATOM 1123 O O . GLY B 1 38 ? 15.688 1.428 -3.023 1 98.19 38 GLY B O 1
ATOM 1124 N N . MET B 1 39 ? 13.547 1.612 -2.633 1 98.31 39 MET B N 1
ATOM 1125 C CA . MET B 1 39 ? 13.062 0.733 -3.693 1 98.31 39 MET B CA 1
ATOM 1126 C C . MET B 1 39 ? 11.617 1.06 -4.051 1 98.31 39 MET B C 1
ATOM 1128 O O . MET B 1 39 ? 10.969 1.855 -3.369 1 98.31 39 MET B O 1
ATOM 1132 N N . ASP B 1 40 ? 11.18 0.59 -5.125 1 98.44 40 ASP B N 1
ATOM 1133 C CA . ASP B 1 40 ? 9.766 0.709 -5.453 1 98.44 40 ASP B CA 1
ATOM 1134 C C . ASP B 1 40 ? 8.891 0.228 -4.293 1 98.44 40 ASP B C 1
ATOM 1136 O O . ASP B 1 40 ? 9.117 -0.853 -3.746 1 98.44 40 ASP B O 1
ATOM 1140 N N . GLY B 1 41 ? 7.938 0.955 -3.92 1 98.5 41 GLY B N 1
ATOM 1141 C CA . GLY B 1 41 ? 7.117 0.661 -2.756 1 98.5 41 GLY B CA 1
ATOM 1142 C C . GLY B 1 41 ? 5.855 -0.108 -3.096 1 98.5 41 GLY B C 1
ATOM 1143 O O . GLY B 1 41 ? 5.078 -0.455 -2.205 1 98.5 41 GLY B O 1
ATOM 1144 N N . VAL B 1 42 ? 5.574 -0.372 -4.379 1 98.69 42 VAL B N 1
ATOM 1145 C CA . VAL B 1 42 ? 4.379 -1.077 -4.836 1 98.69 42 VAL B CA 1
ATOM 1146 C C . VAL B 1 42 ? 4.727 -2.531 -5.148 1 98.69 42 VAL B C 1
ATOM 1148 O O . VAL B 1 42 ? 5.551 -2.805 -6.023 1 98.69 42 VAL B O 1
ATOM 1151 N N . CYS B 1 43 ? 4.125 -3.441 -4.453 1 98.56 43 CYS B N 1
ATOM 1152 C CA . CYS B 1 43 ? 4.414 -4.859 -4.656 1 98.56 43 CYS B CA 1
ATOM 1153 C C . CYS B 1 43 ? 4.004 -5.301 -6.059 1 98.56 43 CYS B C 1
ATOM 1155 O O . CYS B 1 43 ? 2.9 -5 -6.512 1 98.56 43 CYS B O 1
ATOM 1157 N N . SER B 1 44 ? 4.848 -6.055 -6.703 1 97.31 44 SER B N 1
ATOM 1158 C CA . SER B 1 44 ? 4.676 -6.457 -8.094 1 97.31 44 SER B CA 1
ATOM 1159 C C . SER B 1 44 ? 3.49 -7.406 -8.25 1 97.31 44 SER B C 1
ATOM 1161 O O . SER B 1 44 ? 2.973 -7.59 -9.352 1 97.31 44 SER B O 1
ATOM 1163 N N . HIS B 1 45 ? 2.936 -7.988 -7.199 1 94.94 45 HIS B N 1
ATOM 1164 C CA . HIS B 1 45 ? 1.917 -9.023 -7.305 1 94.94 45 HIS B CA 1
ATOM 1165 C C . HIS B 1 45 ? 0.522 -8.422 -7.426 1 94.94 45 HIS B C 1
ATOM 1167 O O . HIS B 1 45 ? -0.207 -8.719 -8.375 1 94.94 45 HIS B O 1
ATOM 1173 N N . ALA B 1 46 ? 0.207 -7.574 -6.539 1 95.56 46 ALA B N 1
ATOM 1174 C CA . ALA B 1 46 ? -1.173 -7.094 -6.531 1 95.56 46 ALA B CA 1
ATOM 1175 C C . ALA B 1 46 ? -1.236 -5.609 -6.188 1 95.56 46 ALA B C 1
ATOM 1177 O O . ALA B 1 46 ? -2.273 -5.113 -5.742 1 95.56 46 ALA B O 1
ATOM 1178 N N . ARG B 1 47 ? -0.084 -4.922 -6.227 1 97.75 47 ARG B N 1
ATOM 1179 C CA . ARG B 1 47 ? 0.039 -3.471 -6.156 1 97.75 47 ARG B CA 1
ATOM 1180 C C . ARG B 1 47 ? -0.274 -2.961 -4.754 1 97.75 47 ARG B C 1
ATOM 1182 O O . ARG B 1 47 ? -0.62 -1.792 -4.574 1 97.75 47 ARG B O 1
ATOM 1189 N N . CYS B 1 48 ? -0.235 -3.904 -3.777 1 98.31 48 CYS B N 1
ATOM 1190 C CA . CYS B 1 48 ? -0.271 -3.465 -2.387 1 98.31 48 CYS B CA 1
ATOM 1191 C C . CYS B 1 48 ? 1.017 -2.74 -2.01 1 98.31 48 CYS B C 1
ATOM 1193 O O . CYS B 1 48 ? 2.088 -3.062 -2.523 1 98.31 48 CYS B O 1
ATOM 1195 N N . ILE B 1 49 ? 0.902 -1.762 -1.16 1 98.75 49 ILE B N 1
ATOM 1196 C CA . ILE B 1 49 ? 2.047 -0.946 -0.77 1 98.75 49 ILE B CA 1
ATOM 1197 C C . ILE B 1 49 ? 2.861 -1.675 0.296 1 98.75 49 ILE B C 1
ATOM 1199 O O . ILE B 1 49 ? 2.301 -2.201 1.261 1 98.75 49 ILE B O 1
ATOM 1203 N N . LEU B 1 50 ? 4.113 -1.72 0.106 1 97.5 50 LEU B N 1
ATOM 1204 C CA . LEU B 1 50 ? 5.023 -2.363 1.05 1 97.5 50 LEU B CA 1
ATOM 1205 C C . LEU B 1 50 ? 5.078 -1.589 2.361 1 97.5 50 LEU B C 1
ATOM 1207 O O . LEU B 1 50 ? 4.855 -0.377 2.383 1 97.5 50 LEU B O 1
ATOM 1211 N N . GLY B 1 51 ? 5.492 -2.363 3.48 1 91.38 51 GLY B N 1
ATOM 1212 C CA . GLY B 1 51 ? 5.523 -1.566 4.699 1 91.38 51 GLY B CA 1
ATOM 1213 C C . GLY B 1 51 ? 6.082 -2.322 5.891 1 91.38 51 GLY B C 1
ATOM 1214 O O . GLY B 1 51 ? 6.137 -1.789 7 1 91.38 51 GLY B O 1
ATOM 1215 N N . GLU B 1 52 ? 6.379 -3.518 5.738 1 96.12 52 GLU B N 1
ATOM 1216 C CA . GLU B 1 52 ? 6.859 -4.277 6.887 1 96.12 52 GLU B CA 1
ATOM 1217 C C . GLU B 1 52 ? 8.344 -4.602 6.754 1 96.12 52 GLU B C 1
ATOM 1219 O O . GLU B 1 52 ? 8.711 -5.617 6.156 1 96.12 52 GLU B O 1
ATOM 1224 N N . LEU B 1 53 ? 9.18 -3.758 7.34 1 97.75 53 LEU B N 1
ATOM 1225 C CA . LEU B 1 53 ? 10.633 -3.889 7.273 1 97.75 53 LEU B CA 1
ATOM 1226 C C . LEU B 1 53 ? 11.148 -4.816 8.367 1 97.75 53 LEU B C 1
ATOM 1228 O O . LEU B 1 53 ? 10.711 -4.734 9.516 1 97.75 53 LEU B O 1
ATOM 1232 N N . ASP B 1 54 ? 11.93 -5.742 8.008 1 98 54 ASP B N 1
ATOM 1233 C CA . ASP B 1 54 ? 12.781 -6.496 8.93 1 98 54 ASP B CA 1
ATOM 1234 C C . ASP B 1 54 ? 14.25 -6.102 8.766 1 98 54 ASP B C 1
ATOM 1236 O O . ASP B 1 54 ? 14.914 -6.539 7.828 1 98 54 ASP B O 1
ATOM 1240 N N . LYS B 1 55 ? 14.742 -5.246 9.68 1 96.38 55 LYS B N 1
ATOM 1241 C CA . LYS B 1 55 ? 16.078 -4.684 9.586 1 96.38 55 LYS B CA 1
ATOM 1242 C C . LYS B 1 55 ? 17.141 -5.773 9.695 1 96.38 55 LYS B C 1
ATOM 1244 O O . LYS B 1 55 ? 18.172 -5.73 9.008 1 96.38 55 LYS B O 1
ATOM 1249 N N . ALA B 1 56 ? 16.922 -6.68 10.539 1 95.94 56 ALA B N 1
ATOM 1250 C CA . ALA B 1 56 ? 17.906 -7.73 10.789 1 95.94 56 ALA B CA 1
ATOM 1251 C C . ALA B 1 56 ? 18.172 -8.539 9.516 1 95.94 56 ALA B C 1
ATOM 1253 O O . ALA B 1 56 ? 19.328 -8.828 9.188 1 95.94 56 ALA B O 1
ATOM 1254 N N . SER B 1 57 ? 17.094 -8.867 8.75 1 97.88 57 SER B N 1
ATOM 1255 C CA . SER B 1 57 ? 17.25 -9.672 7.551 1 97.88 57 SER B CA 1
ATOM 1256 C C . SER B 1 57 ? 17.328 -8.797 6.305 1 97.88 57 SER B C 1
ATOM 1258 O O . SER B 1 57 ? 17.547 -9.297 5.199 1 97.88 57 SER B O 1
ATOM 1260 N N . MET B 1 58 ? 17.203 -7.488 6.488 1 97.69 58 MET B N 1
ATOM 1261 C CA . MET B 1 58 ? 17.234 -6.531 5.383 1 97.69 58 MET B CA 1
ATOM 1262 C C . MET B 1 58 ? 16.188 -6.883 4.328 1 97.69 58 MET B C 1
ATOM 1264 O O . MET B 1 58 ? 16.5 -6.926 3.137 1 97.69 58 MET B O 1
ATOM 1268 N N . THR B 1 59 ? 15.039 -7.211 4.777 1 98.62 59 THR B N 1
ATOM 1269 C CA . THR B 1 59 ? 13.945 -7.543 3.871 1 98.62 59 THR B CA 1
ATOM 1270 C C . THR B 1 59 ? 12.711 -6.703 4.18 1 98.62 59 THR B C 1
ATOM 1272 O O . THR B 1 59 ? 12.578 -6.164 5.281 1 98.62 59 THR B O 1
ATOM 1275 N N . VAL B 1 60 ? 11.859 -6.527 3.188 1 98.62 60 VAL B N 1
ATOM 1276 C CA . VAL B 1 60 ? 10.562 -5.875 3.33 1 98.62 60 VAL B CA 1
ATOM 1277 C C . VAL B 1 60 ? 9.453 -6.812 2.852 1 98.62 60 VAL B C 1
ATOM 1279 O O . VAL B 1 60 ? 9.562 -7.418 1.783 1 98.62 60 VAL B O 1
ATOM 1282 N N . LYS B 1 61 ? 8.539 -6.91 3.605 1 98.5 61 LYS B N 1
ATOM 1283 C CA . LYS B 1 61 ? 7.43 -7.809 3.32 1 98.5 61 LYS B CA 1
ATOM 1284 C C . LYS B 1 61 ? 6.16 -7.027 2.982 1 98.5 61 LYS B C 1
ATOM 1286 O O . LYS B 1 61 ? 5.879 -6 3.6 1 98.5 61 LYS B O 1
ATOM 1291 N N . CYS B 1 62 ? 5.344 -7.512 2.016 1 98.12 62 C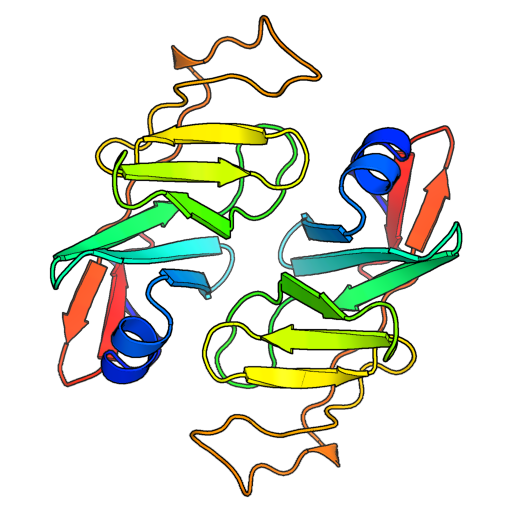YS B N 1
ATOM 1292 C CA . CYS B 1 62 ? 4.047 -6.938 1.678 1 98.12 62 CYS B CA 1
ATOM 1293 C C . CYS B 1 62 ? 2.973 -7.418 2.645 1 98.12 62 CYS B C 1
ATOM 1295 O O . CYS B 1 62 ? 2.838 -8.617 2.885 1 98.12 62 CYS B O 1
ATOM 1297 N N . PRO B 1 63 ? 2.297 -6.535 3.176 1 95.88 63 PRO B N 1
ATOM 1298 C CA . PRO B 1 63 ? 1.31 -6.898 4.195 1 95.88 63 PRO B CA 1
ATOM 1299 C C . PRO B 1 63 ? 0.115 -7.656 3.619 1 95.88 63 PRO B C 1
ATOM 1301 O O . PRO B 1 63 ? -0.66 -8.258 4.367 1 95.88 63 PRO B O 1
ATOM 1304 N N . CYS B 1 64 ? -0.177 -7.613 2.357 1 96.12 64 CYS B N 1
ATOM 1305 C CA . CYS B 1 64 ? -1.377 -8.219 1.791 1 96.12 64 CYS B CA 1
ATOM 1306 C C . CYS B 1 64 ? -1.21 -9.727 1.643 1 96.12 64 CYS B C 1
ATOM 1308 O O . CYS B 1 64 ? -1.97 -10.5 2.23 1 96.12 64 CYS B O 1
ATOM 1310 N N . HIS B 1 65 ? -0.166 -10.195 0.858 1 97.81 65 HIS B N 1
ATOM 1311 C CA . HIS B 1 65 ? 0.003 -11.625 0.611 1 97.81 65 HIS B CA 1
ATOM 1312 C C . HIS B 1 65 ? 1.385 -12.102 1.048 1 97.81 65 HIS B C 1
ATOM 1314 O O . HIS B 1 65 ? 1.79 -13.219 0.729 1 97.81 65 HIS B O 1
ATOM 1320 N N . HIS B 1 66 ? 2.156 -11.211 1.616 1 98.19 66 HIS B N 1
ATOM 1321 C CA . HIS B 1 66 ? 3.355 -11.516 2.391 1 98.19 66 HIS B CA 1
ATOM 1322 C C . HIS B 1 66 ? 4.523 -11.883 1.479 1 98.19 66 HIS B C 1
ATOM 1324 O O . HIS B 1 66 ? 5.395 -12.664 1.859 1 98.19 66 HIS B O 1
ATOM 1330 N N . ALA B 1 67 ? 4.543 -11.477 0.201 1 98.44 67 ALA B N 1
ATOM 1331 C CA . ALA B 1 67 ? 5.777 -11.547 -0.575 1 98.44 67 ALA B CA 1
ATOM 1332 C C . ALA B 1 67 ? 6.906 -10.789 0.116 1 98.44 67 ALA B C 1
ATOM 1334 O O . ALA B 1 67 ? 6.68 -9.734 0.716 1 98.44 67 ALA B O 1
ATOM 1335 N N . VAL B 1 68 ? 8.078 -11.336 0.03 1 98.69 68 VAL B N 1
ATOM 1336 C CA . VAL B 1 68 ? 9.227 -10.75 0.712 1 98.69 68 VAL B CA 1
ATOM 1337 C C . VAL B 1 68 ? 10.281 -10.336 -0.313 1 98.69 68 VAL B C 1
ATOM 1339 O O . VAL B 1 68 ? 10.602 -11.094 -1.228 1 98.69 68 VAL B O 1
ATOM 1342 N N . PHE B 1 69 ? 10.797 -9.156 -0.174 1 98.81 69 PHE B N 1
ATOM 1343 C CA . PHE B 1 69 ? 11.781 -8.594 -1.096 1 98.81 69 PHE B CA 1
ATOM 1344 C C . PHE B 1 69 ? 13.07 -8.25 -0.366 1 98.81 69 PHE B C 1
ATOM 1346 O O . PHE B 1 69 ? 13.047 -7.812 0.784 1 98.81 69 PHE B O 1
ATOM 1353 N N . ASP B 1 70 ? 14.156 -8.461 -1.045 1 98.69 70 ASP B N 1
ATOM 1354 C CA . ASP B 1 70 ? 15.469 -8.078 -0.55 1 98.69 70 ASP B CA 1
ATOM 1355 C C . ASP B 1 70 ? 15.688 -6.57 -0.683 1 98.69 70 ASP B C 1
ATOM 1357 O O . ASP B 1 70 ? 15.539 -6.012 -1.772 1 98.69 70 ASP B O 1
ATOM 1361 N N . LEU B 1 71 ? 16.016 -5.898 0.408 1 97.88 71 LEU B N 1
ATOM 1362 C CA . LEU B 1 71 ? 16.125 -4.441 0.443 1 97.88 71 LEU B CA 1
ATOM 1363 C C . LEU B 1 71 ? 17.328 -3.971 -0.344 1 97.88 71 LEU B C 1
ATOM 1365 O O . LEU B 1 71 ? 17.328 -2.869 -0.901 1 97.88 71 LEU B O 1
ATOM 1369 N N . ASN B 1 72 ? 18.359 -4.758 -0.427 1 97.12 72 ASN B N 1
ATOM 1370 C CA . ASN B 1 72 ? 19.594 -4.371 -1.118 1 97.12 72 ASN B CA 1
ATOM 1371 C C . ASN B 1 72 ? 19.438 -4.496 -2.633 1 97.12 72 ASN B C 1
ATOM 1373 O O . ASN B 1 72 ? 19.984 -3.676 -3.381 1 97.12 72 ASN B O 1
ATOM 1377 N N . THR B 1 73 ? 18.656 -5.445 -3.023 1 98.19 73 THR B N 1
ATOM 1378 C CA . THR B 1 73 ? 18.703 -5.758 -4.449 1 98.19 73 THR B CA 1
ATOM 1379 C C . THR B 1 73 ? 17.328 -5.574 -5.086 1 98.19 73 THR B C 1
ATOM 1381 O O . THR B 1 73 ? 17.203 -5.477 -6.309 1 98.19 73 THR B O 1
ATOM 1384 N N . GLY B 1 74 ? 16.281 -5.648 -4.285 1 98.25 74 GLY B N 1
ATOM 1385 C CA . GLY B 1 74 ? 14.922 -5.574 -4.801 1 98.25 74 GLY B CA 1
ATOM 1386 C C . GLY B 1 74 ? 14.367 -6.922 -5.219 1 98.25 74 GLY B C 1
ATOM 1387 O O . GLY B 1 74 ? 13.18 -7.039 -5.551 1 98.25 74 GLY B O 1
ATOM 1388 N N . LYS B 1 75 ? 15.203 -8 -5.215 1 98.56 75 LYS B N 1
ATOM 1389 C CA . LYS B 1 75 ? 14.766 -9.328 -5.641 1 98.56 75 LYS B CA 1
ATOM 1390 C C . LYS B 1 75 ? 13.672 -9.859 -4.723 1 98.56 75 LYS B C 1
ATOM 1392 O O . LYS B 1 75 ? 13.727 -9.664 -3.506 1 98.56 75 LYS B O 1
ATOM 1397 N N . MET B 1 76 ? 12.695 -10.508 -5.25 1 98.56 76 MET B N 1
ATOM 1398 C CA . MET B 1 76 ? 11.703 -11.219 -4.441 1 98.56 76 MET B CA 1
ATOM 1399 C C . MET B 1 76 ? 12.297 -12.5 -3.863 1 98.56 76 MET B C 1
ATOM 1401 O O . MET B 1 76 ? 12.758 -13.367 -4.609 1 98.56 76 MET B O 1
ATOM 1405 N N . LEU B 1 77 ? 12.297 -12.656 -2.613 1 98.5 77 LEU B N 1
ATOM 1406 C CA . LEU B 1 77 ? 12.891 -13.805 -1.935 1 98.5 77 LEU B CA 1
ATOM 1407 C C . LEU B 1 77 ? 11.828 -14.859 -1.628 1 98.5 77 LEU B C 1
ATOM 1409 O O . LEU B 1 77 ? 12.133 -16.047 -1.582 1 98.5 77 LEU B O 1
ATOM 1413 N N . GLU B 1 78 ? 10.648 -14.469 -1.357 1 98.31 78 GLU B N 1
ATOM 1414 C CA . GLU B 1 78 ? 9.492 -15.336 -1.104 1 98.31 78 GLU B CA 1
ATOM 1415 C C . GLU B 1 78 ? 8.266 -14.867 -1.879 1 98.31 78 GLU B C 1
ATOM 1417 O O . GLU B 1 78 ? 7.914 -13.688 -1.829 1 98.31 78 GLU B O 1
ATOM 1422 N N . PRO B 1 79 ? 7.684 -15.727 -2.58 1 97.94 79 PRO B N 1
ATOM 1423 C CA . PRO B 1 79 ? 6.488 -15.344 -3.338 1 97.94 79 PRO B CA 1
ATOM 1424 C C . PRO B 1 79 ? 5.27 -15.133 -2.447 1 97.94 79 PRO B C 1
ATOM 1426 O O . PRO B 1 79 ? 5.277 -15.516 -1.274 1 97.94 79 PRO B O 1
ATOM 1429 N N . PRO B 1 80 ? 4.215 -14.484 -2.986 1 97.75 80 PRO B N 1
ATOM 1430 C CA . PRO B 1 80 ? 2.965 -14.406 -2.229 1 97.75 80 PRO B CA 1
ATOM 1431 C C . PRO B 1 80 ? 2.414 -15.781 -1.857 1 97.75 80 PRO B C 1
ATOM 1433 O O . PRO B 1 80 ? 2.518 -16.719 -2.645 1 97.75 80 PRO B O 1
ATOM 1436 N N . TYR B 1 81 ? 1.824 -15.766 -0.656 1 96.81 81 TYR B N 1
ATOM 1437 C CA . TYR B 1 81 ? 1.364 -17.062 -0.17 1 96.81 81 TYR B CA 1
ATOM 1438 C C . TYR B 1 81 ? 0.217 -17.594 -1.023 1 96.81 81 TYR B C 1
ATOM 1440 O O . TYR B 1 81 ? -0.063 -18.781 -1.026 1 96.81 81 TYR B O 1
ATOM 1448 N N . VAL B 1 82 ? -0.433 -16.703 -1.692 1 95.06 82 VAL B N 1
ATOM 1449 C CA . VAL B 1 82 ? -1.553 -17.125 -2.527 1 95.06 82 VAL B CA 1
ATOM 1450 C C . VAL B 1 82 ? -1.039 -17.578 -3.896 1 95.06 82 VAL B C 1
ATOM 1452 O O . VAL B 1 82 ? -1.809 -18.062 -4.727 1 95.06 82 VAL B O 1
ATOM 1455 N N . ALA B 1 83 ? 0.103 -17.328 -4.219 1 95.75 83 ALA B N 1
ATOM 1456 C CA . ALA B 1 83 ? 0.753 -17.734 -5.461 1 95.75 83 ALA B CA 1
ATOM 1457 C C . ALA B 1 83 ? 2.166 -18.25 -5.199 1 95.75 83 ALA B C 1
ATOM 1459 O O . ALA B 1 83 ? 3.143 -17.672 -5.688 1 95.75 83 ALA B O 1
ATOM 1460 N N . PRO B 1 84 ? 2.205 -19.438 -4.59 1 95.44 84 PRO B N 1
ATOM 1461 C CA . PRO B 1 84 ? 3.51 -19.922 -4.137 1 95.44 84 PRO B CA 1
ATOM 1462 C C . PRO B 1 84 ? 4.441 -20.281 -5.293 1 95.44 84 PRO B C 1
ATOM 1464 O O . PRO B 1 84 ? 5.66 -20.312 -5.121 1 95.44 84 PRO B O 1
ATOM 1467 N N . ASP B 1 85 ? 3.967 -20.453 -6.492 1 95.56 85 ASP B N 1
ATOM 1468 C CA . ASP B 1 85 ? 4.793 -20.844 -7.629 1 95.56 85 ASP B CA 1
ATOM 1469 C C . ASP B 1 85 ? 5.105 -19.641 -8.523 1 95.56 85 ASP B C 1
ATOM 1471 O O . ASP B 1 85 ? 5.602 -19.812 -9.641 1 95.56 85 ASP B O 1
ATOM 1475 N N . ALA B 1 86 ? 4.812 -18.469 -8.062 1 95.75 86 ALA B N 1
ATOM 1476 C CA . ALA B 1 86 ? 5.102 -17.266 -8.844 1 95.75 86 ALA B CA 1
ATOM 1477 C C . ALA B 1 86 ? 6.582 -17.188 -9.211 1 95.75 86 ALA B C 1
ATOM 1479 O O . ALA B 1 86 ? 7.445 -17.531 -8.398 1 95.75 86 ALA B O 1
ATOM 1480 N N . PRO B 1 87 ? 6.891 -16.891 -10.391 1 96.31 87 PRO B N 1
ATOM 1481 C CA . PRO B 1 87 ? 8.289 -16.766 -10.797 1 96.31 87 PRO B CA 1
ATOM 1482 C C . PRO B 1 87 ? 8.992 -15.586 -10.125 1 96.31 87 PRO B C 1
ATOM 1484 O O . PRO B 1 87 ? 9.047 -14.492 -10.688 1 96.31 87 PRO B O 1
ATOM 1487 N N . LYS B 1 88 ? 9.594 -15.812 -9.133 1 95.06 88 LYS B N 1
ATOM 1488 C CA . LYS B 1 88 ? 10.18 -14.789 -8.281 1 95.06 88 LYS B CA 1
ATOM 1489 C C . LYS B 1 88 ? 11.242 -13.984 -9.039 1 95.06 88 LYS B C 1
ATOM 1491 O O . LYS B 1 88 ? 11.352 -12.773 -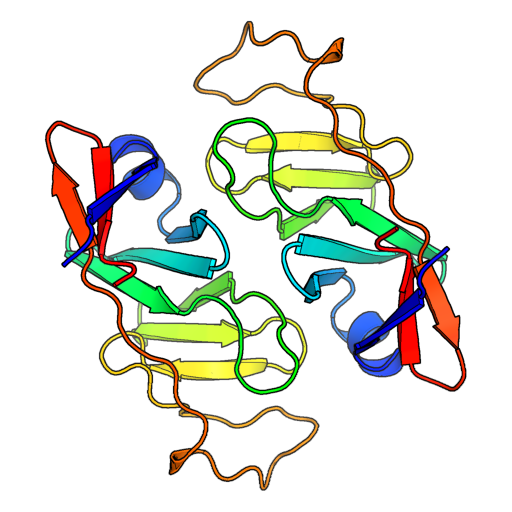8.859 1 95.06 88 LYS B O 1
ATOM 1496 N N . ASP B 1 89 ? 11.922 -14.656 -9.938 1 94.56 89 ASP B N 1
ATOM 1497 C CA . ASP B 1 89 ? 13.039 -14.023 -10.625 1 94.56 89 ASP B CA 1
ATOM 1498 C C . ASP B 1 89 ? 12.547 -12.906 -11.547 1 94.56 89 ASP B C 1
ATOM 1500 O O . ASP B 1 89 ? 13.328 -12.047 -11.961 1 94.56 89 ASP B O 1
ATOM 1504 N N . LYS B 1 90 ? 11.367 -12.914 -11.797 1 96.5 90 LYS B N 1
ATOM 1505 C CA . LYS B 1 90 ? 10.836 -11.93 -12.727 1 96.5 90 LYS B CA 1
ATOM 1506 C C . LYS B 1 90 ? 9.953 -10.914 -12.008 1 96.5 90 LYS B C 1
ATOM 1508 O O . LYS B 1 90 ? 9.398 -10.008 -12.641 1 96.5 90 LYS B O 1
ATOM 1513 N N . LEU B 1 91 ? 9.852 -11.039 -10.75 1 97.5 91 LEU B N 1
ATOM 1514 C CA . LEU B 1 91 ? 8.859 -10.242 -10.031 1 97.5 91 LEU B CA 1
ATOM 1515 C C . LEU B 1 91 ? 9.516 -9.391 -8.961 1 97.5 91 LEU B C 1
ATOM 1517 O O . LEU B 1 91 ? 8.859 -8.961 -8.008 1 97.5 91 LEU B O 1
ATOM 1521 N N . GLY B 1 92 ? 10.828 -9.148 -9.164 1 98.19 92 GLY B N 1
ATOM 1522 C CA . GLY B 1 92 ? 11.531 -8.25 -8.258 1 98.19 92 GLY B CA 1
ATOM 1523 C C . GLY B 1 92 ? 11.117 -6.801 -8.422 1 98.19 92 GLY B C 1
ATOM 1524 O O . GLY B 1 92 ? 10.344 -6.465 -9.32 1 98.19 92 GLY B O 1
ATOM 1525 N N . LEU B 1 93 ? 11.617 -5.961 -7.512 1 98.5 93 LEU B N 1
ATOM 1526 C CA . LEU B 1 93 ? 11.359 -4.527 -7.527 1 98.5 93 LEU B CA 1
ATOM 1527 C C . LEU B 1 93 ? 12.641 -3.742 -7.77 1 98.5 93 LEU B C 1
ATOM 1529 O O . LEU B 1 93 ? 13.719 -4.16 -7.344 1 98.5 93 LEU B O 1
ATOM 1533 N N . LYS B 1 94 ? 12.461 -2.67 -8.391 1 97.44 94 LYS B N 1
ATOM 1534 C CA . LYS B 1 94 ? 13.617 -1.819 -8.672 1 97.44 94 LYS B CA 1
ATOM 1535 C C . LYS B 1 94 ? 14.062 -1.069 -7.422 1 97.44 94 LYS B C 1
ATOM 1537 O O . LYS B 1 94 ? 13.234 -0.514 -6.695 1 97.44 94 LYS B O 1
ATOM 1542 N N . THR B 1 95 ? 15.406 -1.071 -7.137 1 97.62 95 THR B N 1
ATOM 1543 C CA . THR B 1 95 ? 15.961 -0.189 -6.117 1 97.62 95 THR B CA 1
ATOM 1544 C C . THR B 1 95 ? 15.992 1.254 -6.613 1 97.62 95 THR B C 1
ATOM 1546 O O . THR B 1 95 ? 16.094 1.503 -7.816 1 97.62 95 THR B O 1
ATOM 1549 N N . ILE B 1 96 ? 15.836 2.137 -5.723 1 98.25 96 ILE B N 1
ATOM 1550 C CA . ILE B 1 96 ? 15.797 3.562 -6.035 1 98.25 96 ILE B CA 1
ATOM 1551 C C . ILE B 1 96 ? 16.844 4.301 -5.207 1 98.25 96 ILE B C 1
ATOM 1553 O O . ILE B 1 96 ? 16.859 4.195 -3.979 1 98.25 96 ILE B O 1
ATOM 1557 N N . PRO B 1 97 ? 17.781 5.117 -5.871 1 97.5 97 PRO B N 1
ATOM 1558 C CA . PRO B 1 97 ? 18.766 5.883 -5.09 1 97.5 97 PRO B CA 1
ATOM 1559 C C . PRO B 1 97 ? 18.109 6.895 -4.152 1 97.5 97 PRO B C 1
ATOM 1561 O O . PRO B 1 97 ? 17.141 7.566 -4.539 1 97.5 97 PRO B O 1
ATOM 1564 N N . VAL B 1 98 ? 18.531 6.906 -2.93 1 98.5 98 VAL B N 1
ATOM 1565 C CA . VAL B 1 98 ? 18.094 7.812 -1.875 1 98.5 98 VAL B CA 1
ATOM 1566 C C . VAL B 1 98 ? 19.281 8.578 -1.312 1 98.5 98 VAL B C 1
ATOM 1568 O O . VAL B 1 98 ? 20.359 7.996 -1.11 1 98.5 98 VAL B O 1
ATOM 1571 N N . ARG B 1 99 ? 19.062 9.812 -0.997 1 98.12 99 ARG B N 1
ATOM 1572 C CA . ARG B 1 99 ? 20.109 10.609 -0.344 1 98.12 99 ARG B CA 1
ATOM 1573 C C . ARG B 1 99 ? 19.5 11.625 0.613 1 98.12 99 ARG B C 1
ATOM 1575 O O . ARG B 1 99 ? 18.297 11.891 0.565 1 98.12 99 ARG B O 1
ATOM 1582 N N . GLU B 1 100 ? 20.312 12.062 1.525 1 97.94 100 GLU B N 1
ATOM 1583 C CA . GLU B 1 100 ? 19.969 13.234 2.328 1 97.94 100 GLU B CA 1
ATOM 1584 C C . GLU B 1 100 ? 20.609 14.5 1.758 1 97.94 100 GLU B C 1
ATOM 1586 O O . GLU B 1 100 ? 21.797 14.516 1.44 1 97.94 100 GLU B O 1
ATOM 1591 N N . ASN B 1 101 ? 19.766 15.414 1.542 1 97.5 101 ASN B N 1
ATOM 1592 C CA . ASN B 1 101 ? 20.234 16.703 1.045 1 97.5 101 ASN B CA 1
ATOM 1593 C C . ASN B 1 101 ? 19.641 17.859 1.851 1 97.5 101 ASN B C 1
ATOM 1595 O O . ASN B 1 101 ? 18.422 18.094 1.802 1 97.5 101 ASN B O 1
ATOM 1599 N N . ASN B 1 102 ? 20.5 18.516 2.623 1 97.31 102 ASN B N 1
ATOM 1600 C CA . ASN B 1 102 ? 20.109 19.656 3.439 1 97.31 102 ASN B CA 1
ATOM 1601 C C . ASN B 1 102 ? 18.938 19.312 4.352 1 97.31 102 ASN B C 1
ATOM 1603 O O . ASN B 1 102 ? 17.969 20.062 4.422 1 97.31 102 ASN B O 1
ATOM 1607 N N . GLY B 1 103 ? 19 18.281 4.906 1 97.5 103 GLY B N 1
ATOM 1608 C CA . GLY B 1 103 ? 18.062 17.891 5.938 1 97.5 103 GLY B CA 1
ATOM 1609 C C . GLY B 1 103 ? 16.812 17.219 5.383 1 97.5 103 GLY B C 1
ATOM 1610 O O . GLY B 1 103 ? 15.906 16.859 6.137 1 97.5 103 GLY B O 1
ATOM 1611 N N . TRP B 1 104 ? 16.844 17.062 4.129 1 97.75 104 TRP B N 1
ATOM 1612 C CA . TRP B 1 104 ? 15.688 16.453 3.484 1 97.75 104 TRP B CA 1
ATOM 1613 C C . TRP B 1 104 ? 16.078 15.133 2.822 1 97.75 104 TRP B C 1
ATOM 1615 O O . TRP B 1 104 ? 17.172 15.008 2.271 1 97.75 104 TRP B O 1
ATOM 1625 N N . ILE B 1 105 ? 15.188 14.125 2.855 1 98.5 105 ILE B N 1
ATOM 1626 C CA . ILE B 1 105 ? 15.32 12.891 2.09 1 98.5 105 ILE B CA 1
ATOM 1627 C C . ILE B 1 105 ? 14.867 13.125 0.65 1 98.5 105 ILE B C 1
ATOM 1629 O O . ILE B 1 105 ? 13.766 13.625 0.415 1 98.5 105 ILE B O 1
ATOM 1633 N N . GLU B 1 106 ? 15.781 12.852 -0.268 1 98.31 106 GLU B N 1
ATOM 1634 C CA . GLU B 1 106 ? 15.477 12.93 -1.693 1 98.31 106 GLU B CA 1
ATOM 1635 C C . GLU B 1 106 ? 15.609 11.562 -2.363 1 98.31 106 GLU B C 1
ATOM 1637 O O . GLU B 1 106 ? 16.469 10.766 -1.984 1 98.31 106 GLU B O 1
ATOM 1642 N N . VAL B 1 107 ? 14.672 11.297 -3.312 1 98.56 107 VAL B N 1
ATOM 1643 C CA . VAL B 1 107 ? 14.719 10.039 -4.055 1 98.56 107 VAL B CA 1
ATOM 1644 C C . VAL B 1 107 ? 14.836 10.328 -5.551 1 98.56 107 VAL B C 1
ATOM 1646 O O . VAL B 1 107 ? 14.336 11.344 -6.031 1 98.56 107 VAL B O 1
ATOM 1649 N N . ASP B 1 108 ? 15.516 9.438 -6.289 1 97.44 108 ASP B N 1
ATOM 1650 C CA . ASP B 1 108 ? 15.664 9.57 -7.734 1 97.44 108 ASP B CA 1
ATOM 1651 C C . ASP B 1 108 ? 14.641 8.727 -8.477 1 97.44 108 ASP B C 1
ATOM 1653 O O . ASP B 1 108 ? 14.828 7.516 -8.648 1 97.44 108 ASP B O 1
ATOM 1657 N N . VAL B 1 109 ? 13.422 9.375 -8.969 1 92.38 109 VAL B N 1
ATOM 1658 C CA . VAL B 1 109 ? 12.336 8.625 -9.578 1 92.38 109 VAL B CA 1
ATOM 1659 C C . VAL B 1 109 ? 12.398 8.766 -11.102 1 92.38 109 VAL B C 1
ATOM 1661 O O . VAL B 1 109 ? 11.367 8.703 -11.781 1 92.38 109 VAL B O 1
ATOM 1664 N N . GLU B 1 110 ? 13.586 8.758 -11.773 1 82.38 110 GLU B N 1
ATOM 1665 C CA . GLU B 1 110 ? 13.742 8.797 -13.227 1 82.38 110 GLU B CA 1
ATOM 1666 C C . GLU B 1 110 ? 13.234 7.508 -13.867 1 82.38 110 GLU B C 1
ATOM 1668 O O . GLU B 1 110 ? 13.273 6.441 -13.25 1 82.38 110 GLU B O 1
#

Nearest PDB structures (foldseek):
  2qpz-assembly1_A  TM=8.544E-01  e=5.682E-06  Pseudomonas putida
  5bok-assembly1_A  TM=8.400E-01  e=5.682E-06  Diaphorobacter sp. DS2
  4emj-assembly1_B  TM=8.509E-01  e=2.878E-05  Pseudomonas putida
  7v25-assembly1_E  TM=7.249E-01  e=1.458E-04  Comamonas testosteroni KF-1
  7fhr-assembly1_A  TM=6.703E-01  e=9.169E-04  Cupriavidus metallidurans CH34

Organism: NCBI:txid1294262

Secondary structure (DSSP, 8-state):
--EEEEEEHHHHHHHSEEEEEETTEEEEEEEETTEEEEEE-B-TTT-BBP-EEETTTTEEE-TTT--EEETTT--EEE--TT-TT--GGGS---B--EEEETTEEEEE--/--EEEEEEHHHHHHHSEEEEEETTEEEEEEEETTEEEEEE-B-TTT-BBP-EEETTTTEEE-TTT--EEETTT--EEE--TT-TT--GGGS---B--EEEETTEEEEE--

Solvent-accessible surface area (backbone atoms only — not comparable to full-atom values): 11521 Å² total; per-residue (Å²): 128,46,75,41,82,64,51,45,39,67,42,38,62,72,43,31,44,47,32,32,56,54,87,79,44,44,38,26,38,33,38,60,92,79,44,61,40,27,24,56,14,52,39,74,83,69,28,36,43,40,76,44,74,38,73,93,75,40,31,36,26,29,63,61,50,52,28,27,27,33,58,88,64,17,43,35,76,38,48,28,71,89,39,70,79,52,62,34,90,78,46,43,39,56,61,29,61,45,45,78,56,94,62,25,28,28,37,42,74,103,129,45,74,40,80,66,50,44,40,67,42,38,61,72,41,30,45,49,32,29,57,53,87,80,43,42,38,26,37,32,40,60,92,79,45,60,42,24,25,55,15,52,38,75,83,69,28,35,42,39,76,44,73,37,75,91,78,41,30,36,25,28,62,59,51,53,28,27,27,32,58,87,64,17,42,35,77,38,46,28,70,87,39,70,82,51,63,35,90,77,46,43,39,57,62,29,62,45,47,78,54,93,60,26,29,28,36,41,77,102

Foldseek 3Di:
DAKDWWAFPVVQVVVQWDWTDDPPFIKIWGQQVNDIWIWGQAFQPPRAGWDAADNVQQWTFGPPQTFIAHRVAQFTPADGPVCRPPPRRPRGTGIWDWDDDPRTIITDPD/DDKDWFFFPVVQVVVQWDWTDDPPFIKIWGQQVNDIWIWGQQFQPPRAGWDAADSVQQWTFGPPQTFIAHRVAQFTPADGPVCRPPPRRVRGIGIWDWDDDPRTIIIDPD